Protein AF-A0A1Z5JCV0-F1 (afdb_monomer_lite)

Sequence (231 aa):
MSGFLAKAKNTAIIAKIKGEIALLDREDKQQRQAFGVELYDLLDSMYSKSGWDKMPHFLGKESQQIKQIFDVCQLDIRQLLDSKDAKEREVEHLQIDRERALPPTTNKEKLAQAGKWMSSQGNEAKLKAESALLDHKMKARKGTFGIDVFSLVTGDASAESILGEDSSESSSKGGILSGVKSGISNQISKLSGDEKKIQDIIKKAKADDALIQQRKERKRREIARLQQEIS

Radius of gyration: 26.99 Å; chains: 1; bounding box: 63×51×83 Å

Structure (mmCIF, N/CA/C/O backbone):
data_AF-A0A1Z5JCV0-F1
#
_entry.id   AF-A0A1Z5JCV0-F1
#
loop_
_atom_site.group_PDB
_atom_site.id
_atom_site.type_symbol
_atom_site.label_atom_id
_atom_site.label_alt_id
_atom_site.label_comp_id
_atom_site.label_asym_id
_atom_site.label_entity_id
_atom_site.label_seq_id
_atom_site.pdbx_PDB_ins_code
_atom_site.Cartn_x
_atom_site.Cartn_y
_atom_site.Cartn_z
_atom_site.occupancy
_atom_site.B_iso_or_equiv
_atom_site.auth_seq_id
_atom_site.auth_comp_id
_atom_site.auth_asym_id
_atom_site.auth_atom_id
_atom_site.pdbx_PDB_model_num
ATOM 1 N N . MET A 1 1 ? 45.356 -22.510 -16.445 1.00 53.47 1 MET A N 1
ATOM 2 C CA . MET A 1 1 ? 44.582 -22.336 -15.190 1.00 53.47 1 MET A CA 1
ATOM 3 C C . MET A 1 1 ? 44.039 -20.914 -14.963 1.00 53.47 1 MET A C 1
ATOM 5 O O . MET A 1 1 ? 43.138 -20.761 -14.150 1.00 53.47 1 MET A O 1
ATOM 9 N N . SER A 1 2 ? 44.493 -19.882 -15.688 1.00 61.19 2 SER A N 1
ATOM 10 C CA . SER A 1 2 ? 44.024 -18.487 -15.534 1.00 61.19 2 SER A CA 1
ATOM 11 C C . SER A 1 2 ? 42.572 -18.234 -15.981 1.00 61.19 2 SER A C 1
ATOM 13 O O . SER A 1 2 ? 41.885 -17.416 -15.375 1.00 61.19 2 SER A O 1
ATOM 15 N N . GLY A 1 3 ? 42.070 -18.958 -16.989 1.00 71.31 3 GLY A N 1
ATOM 16 C CA . GLY A 1 3 ? 40.719 -18.747 -17.535 1.00 71.31 3 GLY A CA 1
ATOM 17 C C . GLY A 1 3 ? 39.570 -19.150 -16.601 1.00 71.31 3 GLY A C 1
ATOM 18 O O . GLY A 1 3 ? 38.541 -18.484 -16.576 1.00 71.31 3 GLY A O 1
ATOM 19 N N . PHE A 1 4 ? 39.744 -20.191 -15.780 1.00 77.62 4 PHE A N 1
ATOM 20 C CA . PHE A 1 4 ? 38.696 -20.652 -14.858 1.00 77.62 4 PHE A CA 1
ATOM 21 C C . PHE A 1 4 ? 38.427 -19.632 -13.741 1.00 77.62 4 PHE A C 1
ATOM 23 O O . PHE A 1 4 ? 37.277 -19.304 -13.459 1.00 77.62 4 PHE A O 1
ATOM 30 N N . LEU A 1 5 ? 39.489 -19.061 -13.161 1.00 79.94 5 LEU A N 1
ATOM 31 C CA . LEU A 1 5 ? 39.375 -18.029 -12.127 1.00 79.94 5 LEU A CA 1
ATOM 32 C C . LEU A 1 5 ? 38.747 -16.735 -12.664 1.00 79.94 5 LEU A C 1
ATOM 34 O O . LEU A 1 5 ? 37.972 -16.102 -11.953 1.00 79.94 5 LEU A O 1
ATOM 38 N N . ALA A 1 6 ? 39.040 -16.353 -13.911 1.00 80.12 6 ALA A N 1
ATOM 39 C CA . ALA A 1 6 ? 38.418 -15.193 -14.552 1.00 80.12 6 ALA A CA 1
ATOM 40 C C . ALA A 1 6 ? 36.914 -15.413 -14.802 1.00 80.12 6 ALA A C 1
ATOM 42 O O . ALA A 1 6 ? 36.101 -14.570 -14.423 1.00 80.12 6 ALA A O 1
ATOM 43 N N . LYS A 1 7 ? 36.522 -16.583 -15.330 1.00 84.00 7 LYS A N 1
ATOM 44 C CA . LYS A 1 7 ? 35.104 -16.938 -15.523 1.00 84.00 7 LYS A CA 1
ATOM 45 C C . LYS A 1 7 ? 34.339 -17.009 -14.197 1.00 84.00 7 LYS A C 1
ATOM 47 O O . LYS A 1 7 ? 33.223 -16.493 -14.108 1.00 84.00 7 LYS A O 1
ATOM 52 N N . ALA A 1 8 ? 34.945 -17.574 -13.150 1.00 86.00 8 ALA A N 1
ATOM 53 C CA . ALA A 1 8 ? 34.346 -17.637 -11.816 1.00 86.00 8 ALA A CA 1
ATOM 54 C C . ALA A 1 8 ? 34.133 -16.235 -11.213 1.00 86.00 8 ALA A C 1
ATOM 56 O O . ALA A 1 8 ? 33.056 -15.947 -10.689 1.00 86.00 8 ALA A O 1
ATOM 57 N N 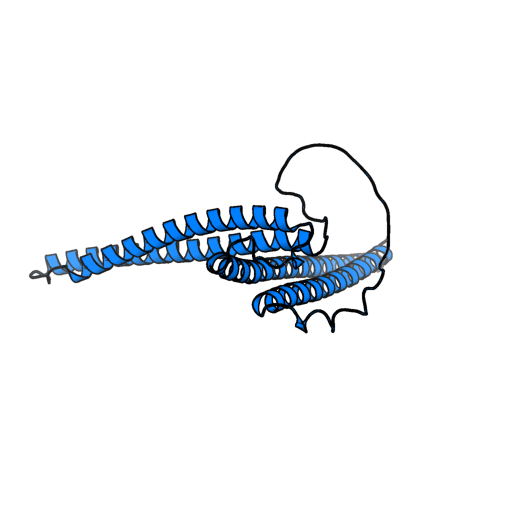. LYS A 1 9 ? 35.117 -15.334 -11.351 1.00 88.94 9 LYS A N 1
ATOM 58 C CA . LYS A 1 9 ? 35.000 -13.932 -10.915 1.00 88.94 9 LYS A CA 1
ATOM 59 C C . LYS A 1 9 ? 33.885 -13.191 -11.658 1.00 88.94 9 LYS A C 1
ATOM 61 O O . LYS A 1 9 ? 33.029 -12.598 -11.007 1.00 88.94 9 LYS A O 1
ATOM 66 N N . ASN A 1 10 ? 33.838 -13.274 -12.988 1.00 88.81 10 ASN A N 1
ATOM 67 C CA . ASN A 1 10 ? 32.801 -12.600 -13.777 1.00 88.81 10 ASN A CA 1
ATOM 68 C C . ASN A 1 10 ? 31.399 -13.154 -13.476 1.00 88.81 10 ASN A C 1
ATOM 70 O O . ASN A 1 10 ? 30.443 -12.389 -13.376 1.00 88.81 10 ASN A O 1
ATOM 74 N N . THR A 1 11 ? 31.274 -14.461 -13.228 1.00 90.50 11 THR A N 1
ATOM 75 C CA . THR A 1 11 ? 30.007 -15.081 -12.799 1.00 90.50 11 THR A CA 1
ATOM 76 C C . THR A 1 11 ? 29.533 -14.534 -11.448 1.00 90.50 11 THR A C 1
ATOM 78 O O . THR A 1 11 ? 28.359 -14.187 -11.305 1.00 90.50 11 THR A O 1
ATOM 81 N N . ALA A 1 12 ? 30.435 -14.392 -10.469 1.00 91.81 12 ALA A N 1
ATOM 82 C CA . ALA A 1 12 ? 30.101 -13.809 -9.169 1.00 91.81 12 ALA A CA 1
ATOM 83 C C . ALA A 1 12 ? 29.662 -12.338 -9.290 1.00 91.81 12 ALA A C 1
ATOM 85 O O . ALA A 1 12 ? 28.693 -11.923 -8.652 1.00 91.81 12 ALA A O 1
ATOM 86 N N . ILE A 1 13 ? 30.326 -11.560 -10.152 1.00 92.06 13 ILE A N 1
ATOM 87 C CA . ILE A 1 13 ? 29.958 -10.164 -10.422 1.00 92.06 13 ILE A CA 1
ATOM 88 C C . ILE A 1 13 ? 28.574 -10.087 -11.082 1.00 92.06 13 ILE A C 1
ATOM 90 O O . ILE A 1 13 ? 27.736 -9.307 -10.637 1.00 92.06 13 ILE A O 1
ATOM 94 N N . ILE A 1 14 ? 28.275 -10.937 -12.071 1.00 91.75 14 ILE A N 1
ATOM 95 C CA . ILE A 1 14 ? 26.940 -11.003 -12.690 1.00 91.75 14 ILE A CA 1
ATOM 96 C C . ILE A 1 14 ? 25.866 -11.327 -11.646 1.00 91.75 14 ILE A C 1
ATOM 98 O O . ILE A 1 14 ? 24.815 -10.687 -11.638 1.00 91.75 14 ILE A O 1
ATOM 102 N N . ALA A 1 15 ? 26.111 -12.296 -10.759 1.00 94.50 15 ALA A N 1
ATOM 103 C CA . ALA A 1 15 ? 25.169 -12.646 -9.696 1.00 94.50 15 ALA A CA 1
ATOM 104 C C . ALA A 1 15 ? 24.909 -11.458 -8.755 1.00 94.50 15 ALA A C 1
ATOM 106 O O . ALA A 1 15 ? 23.754 -11.163 -8.442 1.00 94.50 15 ALA A O 1
ATOM 107 N N . LYS A 1 16 ? 25.962 -10.720 -8.380 1.00 95.81 16 LYS A N 1
ATOM 108 C CA . LYS A 1 16 ? 25.844 -9.485 -7.595 1.00 95.81 16 LYS A CA 1
ATOM 109 C C . LYS A 1 16 ? 24.993 -8.436 -8.318 1.00 95.81 16 LYS A C 1
ATOM 111 O O . LYS A 1 16 ? 24.050 -7.916 -7.729 1.00 95.81 16 LYS A O 1
ATOM 116 N N . ILE A 1 17 ? 25.272 -8.161 -9.594 1.00 93.81 17 ILE A N 1
ATOM 117 C CA . ILE A 1 17 ? 24.527 -7.163 -10.379 1.00 93.81 17 ILE A CA 1
ATOM 118 C C . ILE A 1 17 ? 23.056 -7.576 -10.540 1.00 93.81 17 ILE A C 1
ATOM 120 O O . ILE A 1 17 ? 22.170 -6.729 -10.438 1.00 93.81 17 ILE A O 1
ATOM 124 N N . LYS A 1 18 ? 22.761 -8.869 -10.734 1.00 93.69 18 LYS A N 1
ATOM 125 C CA . LYS A 1 18 ? 21.380 -9.383 -10.746 1.00 93.69 18 LYS A CA 1
ATOM 126 C C . LYS A 1 18 ? 20.672 -9.154 -9.409 1.00 93.69 18 LYS A C 1
ATOM 128 O O . LYS A 1 18 ? 19.514 -8.746 -9.410 1.00 93.69 18 LYS A O 1
ATOM 133 N N . GLY A 1 19 ? 21.366 -9.354 -8.288 1.00 94.56 19 GLY A N 1
ATOM 134 C CA . GLY A 1 19 ? 20.850 -9.008 -6.961 1.00 94.56 19 GLY A CA 1
ATOM 135 C C . GLY A 1 19 ? 20.537 -7.515 -6.827 1.00 94.56 19 GLY A C 1
ATOM 136 O O . GLY A 1 19 ? 19.477 -7.146 -6.331 1.00 94.56 19 GLY A O 1
ATOM 137 N N . GLU A 1 20 ? 21.408 -6.646 -7.342 1.00 93.88 20 GLU A N 1
ATOM 138 C CA . GLU A 1 20 ? 21.171 -5.198 -7.363 1.00 93.88 20 GLU A CA 1
ATOM 139 C C . GLU A 1 20 ? 19.983 -4.802 -8.259 1.00 93.88 20 GLU A C 1
ATOM 141 O O . GLU A 1 20 ? 19.248 -3.882 -7.911 1.00 93.88 20 GLU A O 1
ATOM 146 N N . ILE A 1 21 ? 19.754 -5.494 -9.383 1.00 91.19 21 ILE A N 1
ATOM 147 C CA . ILE A 1 21 ? 18.547 -5.302 -10.208 1.00 91.19 21 ILE A CA 1
ATOM 148 C C . ILE A 1 21 ? 17.290 -5.701 -9.426 1.00 91.19 21 ILE A C 1
ATOM 150 O O . ILE A 1 21 ? 16.331 -4.940 -9.424 1.00 91.19 21 ILE A O 1
ATOM 154 N N . ALA A 1 22 ? 17.306 -6.827 -8.707 1.00 92.50 22 ALA A N 1
ATOM 155 C CA . ALA A 1 22 ? 16.160 -7.255 -7.901 1.00 92.50 22 ALA A CA 1
ATOM 156 C C . ALA A 1 22 ? 15.822 -6.259 -6.773 1.00 92.50 22 ALA A C 1
ATOM 158 O O . ALA A 1 22 ? 14.653 -6.063 -6.440 1.00 92.50 22 ALA A O 1
ATOM 159 N N . LEU A 1 23 ? 16.832 -5.593 -6.198 1.00 94.94 23 LEU A N 1
ATOM 160 C CA . LEU A 1 23 ? 16.610 -4.495 -5.251 1.00 94.94 23 LEU A CA 1
ATOM 161 C C . LEU A 1 23 ? 15.951 -3.284 -5.924 1.00 94.94 23 LEU A C 1
ATOM 163 O O . LEU A 1 23 ? 15.031 -2.712 -5.345 1.00 94.94 23 LEU A O 1
ATOM 167 N N . LEU A 1 24 ? 16.368 -2.933 -7.146 1.00 91.25 24 LEU A N 1
ATOM 168 C CA . LEU A 1 24 ? 15.736 -1.866 -7.931 1.00 91.25 24 LEU A CA 1
ATOM 169 C C . LEU A 1 24 ? 14.293 -2.213 -8.330 1.00 91.25 24 LEU A C 1
ATOM 171 O O . LEU A 1 24 ? 13.435 -1.341 -8.284 1.00 91.25 24 LEU A O 1
ATOM 175 N N . ASP A 1 25 ? 13.998 -3.472 -8.665 1.00 90.81 25 ASP A N 1
ATOM 176 C CA . ASP A 1 25 ? 12.628 -3.931 -8.955 1.00 90.81 25 ASP A CA 1
ATOM 177 C C . ASP A 1 25 ? 11.720 -3.811 -7.722 1.00 90.81 25 ASP A C 1
ATOM 179 O O . ASP A 1 25 ? 10.552 -3.429 -7.813 1.00 90.81 25 ASP A O 1
ATOM 183 N N . ARG A 1 26 ? 12.266 -4.106 -6.537 1.00 91.19 26 ARG A N 1
ATOM 184 C CA . ARG A 1 26 ? 11.554 -3.899 -5.275 1.00 91.19 26 ARG A CA 1
ATOM 185 C C . ARG A 1 26 ? 11.317 -2.414 -4.996 1.00 91.19 26 ARG A C 1
ATOM 187 O O . ARG A 1 26 ? 10.234 -2.074 -4.526 1.00 91.19 26 ARG A O 1
ATOM 194 N N . GLU A 1 27 ? 12.309 -1.562 -5.249 1.00 92.12 27 GLU A N 1
ATOM 195 C CA . GLU A 1 27 ? 12.197 -0.107 -5.087 1.00 92.12 27 GLU A CA 1
ATOM 196 C C . GLU A 1 27 ? 11.119 0.471 -6.017 1.00 92.12 27 GLU A C 1
ATOM 198 O O . GLU A 1 27 ? 10.237 1.182 -5.544 1.00 92.12 27 GLU A O 1
ATOM 203 N N . ASP A 1 28 ? 11.116 0.078 -7.295 1.00 89.06 28 ASP A N 1
ATOM 204 C CA . ASP A 1 28 ? 10.099 0.460 -8.288 1.00 89.06 28 ASP A CA 1
ATOM 205 C C . ASP A 1 28 ? 8.688 0.086 -7.810 1.00 89.06 28 ASP A C 1
ATOM 207 O O . ASP A 1 28 ? 7.797 0.929 -7.690 1.00 89.06 28 ASP A O 1
ATOM 211 N N . LYS A 1 29 ? 8.500 -1.171 -7.384 1.00 91.44 29 LYS A N 1
ATOM 212 C CA . LYS A 1 29 ? 7.218 -1.622 -6.827 1.00 91.44 29 LYS A CA 1
ATOM 213 C C . LYS A 1 29 ? 6.792 -0.800 -5.608 1.00 91.44 29 LYS A C 1
ATOM 215 O O . LYS A 1 29 ? 5.617 -0.459 -5.488 1.00 91.44 29 LYS A O 1
ATOM 220 N N . GLN A 1 30 ? 7.715 -0.484 -4.700 1.00 92.00 30 GLN A N 1
ATOM 221 C CA . GLN A 1 30 ? 7.416 0.330 -3.518 1.00 92.00 30 GLN A CA 1
ATOM 222 C C . GLN A 1 30 ? 7.011 1.761 -3.889 1.00 92.00 30 GLN A C 1
ATOM 224 O O . GLN A 1 30 ? 6.090 2.301 -3.277 1.00 92.00 30 GLN A O 1
ATOM 229 N N . GLN A 1 31 ? 7.644 2.358 -4.899 1.00 91.06 31 GLN A N 1
ATOM 230 C CA . GLN A 1 31 ? 7.285 3.689 -5.389 1.00 91.06 31 GLN A CA 1
ATOM 231 C C . GLN A 1 31 ? 5.906 3.700 -6.050 1.00 91.06 31 GLN A C 1
ATOM 233 O O . GLN A 1 31 ? 5.089 4.558 -5.719 1.00 91.06 31 GLN A O 1
ATOM 238 N N . ARG A 1 32 ? 5.595 2.707 -6.894 1.00 91.31 32 ARG A N 1
ATOM 239 C CA . ARG A 1 32 ? 4.258 2.547 -7.500 1.00 91.31 32 ARG A CA 1
ATOM 240 C C . ARG A 1 32 ? 3.167 2.354 -6.439 1.00 91.31 32 ARG A C 1
ATOM 242 O O . ARG A 1 32 ? 2.086 2.929 -6.538 1.00 91.31 32 ARG A O 1
ATOM 249 N N . GLN A 1 33 ? 3.464 1.609 -5.372 1.00 92.56 33 GLN A N 1
ATOM 250 C CA . GLN A 1 33 ? 2.556 1.469 -4.228 1.00 92.56 33 GLN A CA 1
ATOM 251 C C . GLN A 1 33 ? 2.364 2.785 -3.465 1.00 92.56 33 GLN A C 1
ATOM 253 O O . GLN A 1 33 ? 1.236 3.124 -3.118 1.00 92.56 33 GLN A O 1
ATOM 258 N N . ALA A 1 34 ? 3.440 3.531 -3.198 1.00 91.12 34 ALA A N 1
ATOM 259 C CA . ALA A 1 34 ? 3.358 4.826 -2.520 1.00 91.12 34 ALA A CA 1
ATOM 260 C C . ALA A 1 34 ? 2.557 5.847 -3.343 1.00 91.12 34 ALA A C 1
ATOM 262 O O . ALA A 1 34 ? 1.674 6.508 -2.798 1.00 91.12 34 ALA A O 1
ATOM 263 N N . PHE A 1 35 ? 2.793 5.888 -4.657 1.00 92.81 35 PHE A N 1
ATOM 264 C CA . PHE A 1 35 ? 1.988 6.638 -5.620 1.00 92.81 35 PHE A CA 1
ATOM 265 C C . PHE A 1 35 ? 0.498 6.298 -5.497 1.00 92.81 35 PHE A C 1
ATOM 267 O O . PHE A 1 35 ? -0.329 7.201 -5.424 1.00 92.81 35 PHE A O 1
ATOM 274 N N . GLY A 1 36 ? 0.154 5.010 -5.405 1.00 91.81 36 GLY A N 1
ATOM 275 C CA . GLY A 1 36 ? -1.226 4.559 -5.218 1.00 91.81 36 GLY A CA 1
ATOM 276 C C . GLY A 1 36 ? -1.899 5.069 -3.969 1.00 91.81 36 GLY A C 1
ATOM 277 O O . GLY A 1 36 ? -3.042 5.508 -4.027 1.00 91.81 36 GLY A O 1
ATOM 278 N N . VAL A 1 37 ? -1.185 5.020 -2.846 1.00 94.44 37 VAL A N 1
ATOM 279 C CA . VAL A 1 37 ? -1.695 5.519 -1.567 1.00 94.44 37 VAL A CA 1
ATOM 280 C C . VAL A 1 37 ? -1.984 7.015 -1.658 1.00 94.44 37 VAL A C 1
ATOM 282 O O . VAL A 1 37 ? -3.097 7.430 -1.346 1.00 94.44 37 VAL A O 1
ATOM 285 N N . GLU A 1 38 ? -1.025 7.806 -2.146 1.00 92.81 38 GLU A N 1
ATOM 286 C CA . GLU A 1 38 ? -1.184 9.259 -2.280 1.00 92.81 38 GLU A CA 1
ATOM 287 C C . GLU A 1 38 ? -2.294 9.631 -3.273 1.00 92.81 38 GLU A C 1
ATOM 289 O O . GLU A 1 38 ? -3.106 10.518 -3.000 1.00 92.81 38 GLU A O 1
ATOM 294 N N . LEU A 1 39 ? -2.353 8.940 -4.415 1.00 91.19 39 LEU A N 1
ATOM 295 C CA . LEU A 1 39 ? -3.376 9.171 -5.424 1.00 91.19 39 LEU A CA 1
ATOM 296 C C . LEU A 1 39 ? -4.761 8.804 -4.894 1.00 91.19 39 LEU A C 1
ATOM 298 O O . LEU A 1 39 ? -5.677 9.610 -5.023 1.00 91.19 39 LEU A O 1
ATOM 302 N N . TYR A 1 40 ? -4.916 7.625 -4.286 1.00 93.38 40 TYR A N 1
ATOM 303 C CA . TYR A 1 40 ? -6.193 7.175 -3.739 1.00 93.38 40 TYR A CA 1
ATOM 304 C C . TYR A 1 40 ? -6.740 8.179 -2.723 1.00 93.38 40 TYR A C 1
ATOM 306 O O . TYR A 1 40 ? -7.888 8.594 -2.843 1.00 93.38 40 TYR A O 1
ATOM 314 N N . ASP A 1 41 ? -5.919 8.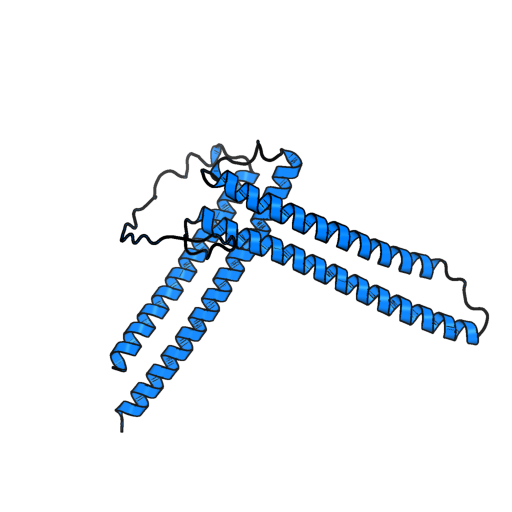606 -1.758 1.00 92.56 41 ASP A N 1
ATOM 315 C CA . ASP A 1 41 ? -6.349 9.537 -0.708 1.00 92.56 41 ASP A CA 1
ATOM 316 C C . ASP A 1 41 ? -6.820 10.875 -1.298 1.00 92.56 41 ASP A C 1
ATOM 318 O O . ASP A 1 41 ? -7.804 11.468 -0.847 1.00 92.56 41 ASP A O 1
ATOM 322 N N . LEU A 1 42 ? -6.152 11.339 -2.356 1.00 89.69 42 LEU A N 1
ATOM 323 C CA . LEU A 1 42 ? -6.535 12.557 -3.052 1.00 89.69 42 LEU A CA 1
ATOM 324 C C . LEU A 1 42 ? -7.833 12.370 -3.851 1.00 89.69 42 LEU A C 1
ATOM 326 O O . LEU A 1 42 ? -8.727 13.211 -3.737 1.00 89.69 42 LEU A O 1
ATOM 330 N N . LEU A 1 43 ? -7.974 11.265 -4.591 1.00 88.94 43 LEU A N 1
ATOM 331 C CA . LEU A 1 43 ? -9.194 10.937 -5.335 1.00 88.94 43 LEU A CA 1
ATOM 332 C C . LEU A 1 43 ? -10.399 10.785 -4.399 1.00 88.94 43 LEU A C 1
ATOM 334 O O . LEU A 1 43 ? -11.442 11.371 -4.669 1.00 88.94 43 LEU A O 1
ATOM 338 N N . ASP A 1 44 ? -10.246 10.086 -3.276 1.00 91.06 44 ASP A N 1
ATOM 339 C CA . ASP A 1 44 ? -11.300 9.891 -2.275 1.00 91.06 44 ASP A CA 1
ATOM 340 C C . ASP A 1 44 ? -11.747 11.223 -1.653 1.00 91.06 44 ASP A C 1
ATOM 342 O O . ASP A 1 44 ? -12.946 11.500 -1.524 1.00 91.06 44 ASP A O 1
ATOM 346 N N . SER A 1 45 ? -10.794 12.123 -1.379 1.00 88.50 45 SER A N 1
ATOM 347 C CA . SER A 1 45 ? -11.100 13.470 -0.886 1.00 88.50 45 SER A CA 1
ATOM 348 C C . SER A 1 45 ? -11.873 14.322 -1.903 1.00 88.50 45 SER A C 1
ATOM 350 O O . SER A 1 45 ? -12.720 15.131 -1.520 1.00 88.50 45 SER A O 1
ATOM 352 N N . MET A 1 46 ? -11.601 14.151 -3.201 1.00 84.56 46 MET A N 1
ATOM 353 C CA . MET A 1 46 ? -12.293 14.864 -4.278 1.00 84.56 46 MET A CA 1
ATOM 354 C C . MET A 1 46 ? -13.672 14.267 -4.549 1.00 84.56 46 MET A C 1
ATOM 356 O O . MET A 1 46 ? -14.654 15.006 -4.690 1.00 84.56 46 MET A O 1
ATOM 360 N N . TYR A 1 47 ? -13.750 12.938 -4.568 1.00 86.75 47 TYR A N 1
ATOM 361 C CA . TYR A 1 47 ? -14.980 12.180 -4.734 1.00 86.75 47 TYR A CA 1
ATOM 362 C C . TYR A 1 47 ? -15.988 12.542 -3.642 1.00 86.75 47 TYR A C 1
ATOM 364 O O . TYR A 1 47 ? -17.115 12.924 -3.951 1.00 86.75 47 TYR A O 1
ATOM 372 N N . SER A 1 48 ? -15.549 12.571 -2.381 1.00 86.38 48 SER A N 1
ATOM 373 C CA . SER A 1 48 ? -16.390 12.942 -1.236 1.00 86.38 48 SER A CA 1
ATOM 374 C C . SER A 1 48 ? -16.949 14.369 -1.317 1.00 86.38 48 SER A C 1
ATOM 376 O O . SER A 1 48 ? -18.043 14.637 -0.826 1.00 86.38 48 SER A O 1
ATOM 378 N N . LYS A 1 49 ? -16.221 15.307 -1.938 1.00 84.19 49 LYS A N 1
ATOM 379 C CA . LYS A 1 49 ? -16.647 16.715 -2.056 1.00 84.19 49 LYS A CA 1
ATOM 380 C C . LYS A 1 49 ? -17.555 16.979 -3.251 1.00 84.19 49 LYS A C 1
ATOM 382 O O . LYS A 1 49 ? -18.353 17.913 -3.221 1.00 84.19 49 LYS A O 1
ATOM 387 N N . SER A 1 50 ? -17.343 16.260 -4.348 1.00 80.12 50 SER A N 1
ATOM 388 C CA . SER A 1 50 ? -17.792 16.722 -5.664 1.00 80.12 50 SER A CA 1
ATOM 389 C C . SER A 1 50 ? -18.337 15.622 -6.575 1.00 80.12 50 SER A C 1
ATOM 391 O O . SER A 1 50 ? -18.934 15.943 -7.603 1.00 80.12 50 SER A O 1
ATOM 393 N N . GLY A 1 51 ? -18.215 14.355 -6.170 1.00 82.50 51 GLY A N 1
ATOM 394 C CA . GLY A 1 51 ? -18.579 13.195 -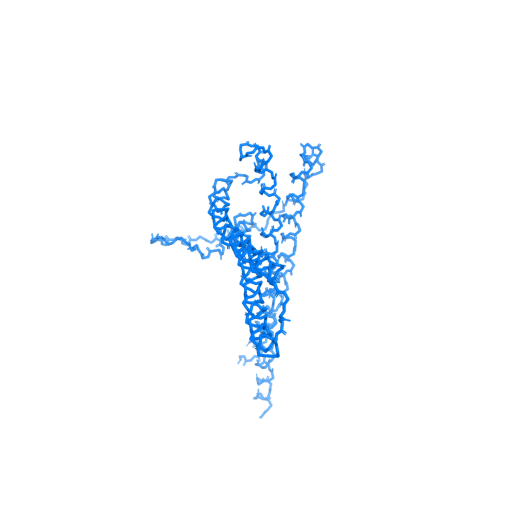6.977 1.00 82.50 51 GLY A CA 1
ATOM 395 C C . GLY A 1 51 ? -17.600 12.944 -8.126 1.00 82.50 51 GLY A C 1
ATOM 396 O O . GLY A 1 51 ? -16.695 13.737 -8.391 1.00 82.50 51 GLY A O 1
ATOM 397 N N . TRP A 1 52 ? -17.784 11.823 -8.826 1.00 81.06 52 TRP A N 1
ATOM 398 C CA . TRP A 1 52 ? -16.895 11.438 -9.927 1.00 81.06 52 TRP A CA 1
ATOM 399 C C . TRP A 1 52 ? -16.999 12.375 -11.143 1.00 81.06 52 TRP A C 1
ATOM 401 O O . TRP A 1 52 ? -16.016 12.602 -11.842 1.00 81.06 52 TRP A O 1
ATOM 411 N N . ASP A 1 53 ? -18.169 12.972 -11.382 1.00 75.88 53 ASP A N 1
ATOM 412 C CA . ASP A 1 53 ? -18.431 13.805 -12.569 1.00 75.88 53 ASP A CA 1
ATOM 413 C C . ASP A 1 53 ? -17.611 15.103 -12.602 1.00 75.88 53 ASP A C 1
ATOM 415 O O . ASP A 1 53 ? -17.461 15.729 -13.650 1.00 75.88 53 ASP A O 1
ATOM 419 N N . LYS A 1 54 ? -17.065 15.506 -11.451 1.00 71.38 54 LYS A N 1
ATOM 420 C CA . LYS A 1 54 ? -16.184 16.671 -11.300 1.00 71.38 54 LYS A CA 1
ATOM 421 C C . LYS A 1 54 ? -14.711 16.276 -11.174 1.00 71.38 54 LYS A C 1
ATOM 423 O O . LYS A 1 54 ? -13.882 17.127 -10.850 1.00 71.38 54 LYS A O 1
ATOM 428 N N . MET A 1 55 ? -14.375 15.005 -11.413 1.00 71.50 55 MET A N 1
ATOM 429 C CA . MET A 1 55 ? -12.985 14.573 -11.443 1.00 71.50 55 MET A CA 1
ATOM 430 C C . MET A 1 55 ? -12.253 15.204 -12.635 1.00 71.50 55 MET A C 1
ATOM 432 O O . MET A 1 55 ? -12.814 15.325 -13.726 1.00 71.50 55 MET A O 1
ATOM 436 N N . PRO A 1 56 ? -10.980 15.571 -12.453 1.00 66.81 56 PRO A N 1
ATOM 437 C CA . PRO A 1 56 ? -10.165 16.147 -13.504 1.00 66.81 56 PRO A CA 1
ATOM 438 C C . PRO A 1 56 ? -10.131 15.304 -14.782 1.00 66.81 56 PRO A C 1
ATOM 440 O O . PRO A 1 56 ? -9.830 14.108 -14.768 1.00 66.81 56 PRO A O 1
ATOM 443 N N . HIS A 1 57 ? -10.273 15.978 -15.922 1.00 65.69 57 HIS A N 1
ATOM 444 C CA . HIS A 1 57 ? -10.171 15.368 -17.249 1.00 65.69 57 HIS A CA 1
ATOM 445 C C . HIS A 1 57 ? -8.775 14.815 -17.594 1.00 65.69 57 HIS A C 1
ATOM 447 O O . HIS A 1 57 ? -8.625 14.176 -18.634 1.00 65.69 57 HIS A O 1
ATOM 453 N N . PHE A 1 58 ? -7.740 15.030 -16.765 1.00 66.56 58 PHE A N 1
ATOM 454 C CA . PHE A 1 58 ? -6.401 14.494 -17.052 1.00 66.56 58 PHE A CA 1
ATOM 455 C C . PHE A 1 58 ? -6.329 12.967 -16.950 1.00 66.56 58 PHE A C 1
ATOM 457 O O . PHE A 1 58 ? -5.403 12.387 -17.509 1.00 66.56 58 PHE A O 1
ATOM 464 N N . LEU A 1 59 ? -7.294 12.318 -16.281 1.00 67.25 59 LEU A N 1
ATOM 465 C CA . LEU A 1 59 ? -7.450 10.858 -16.324 1.00 67.25 59 LEU A CA 1
ATOM 466 C C . LEU A 1 59 ? -7.778 10.365 -17.749 1.00 67.25 59 LEU A C 1
ATOM 468 O O . LEU A 1 59 ? -7.724 9.172 -18.027 1.00 67.25 59 LEU A O 1
ATOM 472 N N . GLY A 1 60 ? -8.076 11.288 -18.672 1.00 66.19 60 GLY A N 1
ATOM 473 C CA . GLY A 1 60 ? -8.045 11.058 -20.107 1.00 66.19 60 GLY A CA 1
ATOM 474 C C . GLY A 1 60 ? -8.973 9.935 -20.557 1.00 66.19 60 GLY A C 1
ATOM 475 O O . GLY A 1 60 ? -10.082 9.763 -20.044 1.00 66.19 60 GLY A O 1
ATOM 476 N N . LYS A 1 61 ? -8.502 9.171 -21.547 1.00 68.56 61 LYS A N 1
ATOM 477 C CA . LYS A 1 61 ? -9.232 8.039 -22.135 1.00 68.56 61 LYS A CA 1
ATOM 478 C C . LYS A 1 61 ? -9.353 6.851 -21.174 1.00 68.56 61 LYS A C 1
ATOM 480 O O . LYS A 1 61 ? -10.313 6.100 -21.277 1.00 68.56 61 LYS A O 1
ATOM 485 N N . GLU A 1 62 ? -8.431 6.725 -20.220 1.00 77.88 62 GLU A N 1
ATOM 486 C CA . GLU A 1 62 ? -8.418 5.660 -19.205 1.00 77.88 62 GLU A CA 1
ATOM 487 C C . GLU A 1 62 ? -9.293 5.989 -17.985 1.00 77.88 62 GLU A C 1
ATOM 489 O O . GLU A 1 62 ? -9.425 5.170 -17.079 1.00 77.88 62 GLU A O 1
ATOM 494 N N . SER A 1 63 ? -9.929 7.165 -17.945 1.00 80.12 63 SER A N 1
ATOM 495 C CA . SER A 1 63 ? -10.729 7.623 -16.800 1.00 80.12 63 SER A CA 1
ATOM 496 C C . SER A 1 63 ? -11.802 6.628 -16.355 1.00 80.12 63 SER A C 1
ATOM 498 O O . SER A 1 63 ? -12.030 6.481 -15.157 1.00 80.12 63 SER A O 1
ATOM 500 N N . GLN A 1 64 ? -12.426 5.902 -17.286 1.00 83.81 64 GLN A N 1
ATOM 501 C CA . GLN A 1 64 ? -13.396 4.854 -16.957 1.00 83.81 64 GLN A CA 1
ATOM 502 C C . GLN A 1 64 ? -12.748 3.613 -16.332 1.00 83.81 64 GLN A C 1
ATOM 504 O O . GLN A 1 64 ? -13.312 3.045 -15.402 1.00 83.81 64 GLN A O 1
ATOM 509 N N . GLN A 1 65 ? -11.565 3.206 -16.795 1.00 85.75 65 GLN A N 1
ATOM 510 C CA . GLN A 1 65 ? -10.837 2.072 -16.216 1.00 85.75 65 GLN A CA 1
ATOM 511 C C . GLN A 1 65 ? -10.329 2.424 -14.816 1.00 85.75 65 GLN A C 1
ATOM 513 O O . GLN A 1 65 ? -10.517 1.660 -13.873 1.00 85.75 65 GLN A O 1
ATOM 518 N N . ILE A 1 66 ? -9.775 3.628 -14.655 1.00 87.44 66 ILE A N 1
ATOM 519 C CA . ILE A 1 66 ? -9.339 4.138 -13.352 1.00 87.44 66 ILE A CA 1
ATOM 520 C C . ILE A 1 66 ? -10.531 4.240 -12.395 1.00 87.44 66 ILE A C 1
ATOM 522 O O . ILE A 1 66 ? -10.390 3.889 -11.227 1.00 87.44 66 ILE A O 1
ATOM 526 N N . LYS A 1 67 ? -11.714 4.641 -12.885 1.00 89.31 67 LYS A N 1
ATOM 527 C CA . LYS A 1 67 ? -12.953 4.621 -12.099 1.00 89.31 67 LYS A CA 1
ATOM 528 C C . LYS A 1 67 ? -13.280 3.230 -11.582 1.00 89.31 67 LYS A C 1
ATOM 530 O O . LYS A 1 67 ? -13.506 3.071 -10.394 1.00 89.31 67 LYS A O 1
ATOM 535 N N . GLN A 1 68 ? -13.287 2.227 -12.454 1.00 89.25 68 GLN A N 1
ATOM 536 C CA . GLN A 1 68 ? -13.615 0.856 -12.061 1.00 89.25 68 GLN A CA 1
ATOM 537 C C . GLN A 1 68 ? -12.648 0.333 -10.993 1.00 89.25 68 GLN A C 1
ATOM 539 O O . GLN A 1 68 ? -13.082 -0.217 -9.984 1.00 89.25 68 GLN A O 1
ATOM 544 N N . ILE A 1 69 ? -11.345 0.558 -11.181 1.00 90.88 69 ILE A N 1
ATOM 545 C CA . ILE A 1 69 ? -10.313 0.156 -10.217 1.00 90.88 69 ILE A CA 1
ATOM 546 C C . ILE A 1 69 ? -10.488 0.918 -8.891 1.00 90.88 69 ILE A C 1
ATOM 548 O O . ILE A 1 69 ? -10.351 0.335 -7.813 1.00 90.88 69 ILE A O 1
ATOM 552 N N . PHE A 1 70 ? -10.832 2.208 -8.953 1.00 92.00 70 PHE A N 1
ATOM 553 C CA . PHE A 1 70 ? -11.121 3.025 -7.777 1.00 92.00 70 PHE A CA 1
ATOM 554 C C . PHE A 1 70 ? -12.360 2.534 -7.020 1.00 92.00 70 PHE A C 1
ATOM 556 O O . PHE A 1 70 ? -12.273 2.338 -5.812 1.00 92.00 70 PHE A O 1
ATOM 563 N N . ASP A 1 71 ? -13.471 2.275 -7.711 1.00 91.88 71 ASP A N 1
ATOM 564 C CA . ASP A 1 71 ? -14.729 1.812 -7.117 1.00 91.88 71 ASP A CA 1
ATOM 565 C C . ASP A 1 71 ? -14.530 0.464 -6.398 1.00 91.88 71 ASP A C 1
ATOM 567 O O . ASP A 1 71 ? -14.965 0.290 -5.258 1.00 91.88 71 ASP A O 1
ATOM 571 N N . VAL A 1 72 ? -13.802 -0.475 -7.018 1.00 93.69 72 VAL A N 1
ATOM 572 C CA . VAL A 1 72 ? -13.440 -1.763 -6.394 1.00 93.69 72 VAL A CA 1
ATOM 573 C C . VAL A 1 72 ? -12.587 -1.544 -5.143 1.00 93.69 72 VAL A C 1
ATOM 575 O O . VAL A 1 72 ? -12.881 -2.098 -4.083 1.00 93.69 72 VAL A O 1
ATOM 578 N N . CYS A 1 73 ? -11.557 -0.699 -5.235 1.00 94.00 73 CYS A N 1
ATOM 579 C CA . CYS A 1 73 ? -10.693 -0.383 -4.100 1.00 94.00 73 CYS A CA 1
ATOM 580 C C . CYS A 1 73 ? -11.472 0.289 -2.954 1.00 94.00 73 CYS A C 1
ATOM 582 O O . CYS A 1 73 ? -11.260 -0.033 -1.784 1.00 94.00 73 CYS A O 1
ATOM 584 N N . GLN A 1 74 ? -12.410 1.180 -3.276 1.00 94.12 74 GLN A N 1
ATOM 585 C CA . GLN A 1 74 ? -13.233 1.884 -2.298 1.00 94.12 74 GLN A CA 1
ATOM 586 C C . GLN A 1 74 ? -14.175 0.928 -1.560 1.00 94.12 74 GLN A C 1
ATOM 588 O O . GLN A 1 74 ? -14.314 1.028 -0.339 1.00 94.12 74 GLN A O 1
ATOM 593 N N . LEU A 1 75 ? -14.782 -0.029 -2.268 1.00 94.06 75 LEU A N 1
ATOM 594 C CA . LEU A 1 75 ? -15.594 -1.078 -1.648 1.00 94.06 75 LEU A CA 1
ATOM 595 C C . LEU A 1 75 ? -14.765 -1.947 -0.695 1.00 94.06 75 LEU A C 1
ATOM 597 O O . LEU A 1 75 ? -15.180 -2.160 0.445 1.00 94.06 75 LEU A O 1
ATOM 601 N N . ASP A 1 76 ? -13.581 -2.390 -1.125 1.00 95.06 76 ASP A N 1
ATOM 602 C CA . ASP A 1 76 ? -12.659 -3.166 -0.288 1.00 95.06 76 ASP A CA 1
ATOM 603 C C . ASP A 1 76 ? -12.260 -2.391 0.979 1.00 95.06 76 ASP A C 1
ATOM 605 O O . ASP A 1 76 ? -12.291 -2.925 2.091 1.00 95.06 76 ASP A O 1
ATOM 609 N N . ILE A 1 77 ? -11.893 -1.115 0.830 1.00 94.62 77 ILE A N 1
ATOM 610 C CA . ILE A 1 77 ? -11.498 -0.256 1.952 1.00 94.62 77 ILE A CA 1
ATOM 611 C C . ILE A 1 77 ? -12.668 -0.034 2.902 1.00 94.62 77 ILE A C 1
ATOM 613 O O . ILE A 1 77 ? -12.472 -0.093 4.113 1.00 94.62 77 ILE A O 1
ATOM 617 N N . ARG A 1 78 ? -13.883 0.157 2.386 1.00 94.56 78 ARG A N 1
ATOM 618 C CA . ARG A 1 78 ? -15.079 0.315 3.216 1.00 94.56 78 ARG A CA 1
ATOM 619 C C . ARG A 1 78 ? -15.345 -0.919 4.073 1.00 94.56 78 ARG A C 1
ATOM 621 O O . ARG A 1 78 ? -15.565 -0.778 5.268 1.00 94.56 78 ARG A O 1
ATOM 628 N N . GLN A 1 79 ? -15.243 -2.118 3.501 1.00 95.38 79 GLN A N 1
ATOM 629 C CA . GLN A 1 79 ? -15.394 -3.360 4.269 1.00 95.38 79 GLN A CA 1
ATOM 630 C C . GLN A 1 79 ? -14.333 -3.491 5.371 1.00 95.38 79 GLN A C 1
ATOM 632 O O . GLN A 1 79 ? -14.626 -3.937 6.482 1.00 95.38 79 GLN A O 1
ATOM 637 N N . LEU A 1 80 ? -13.090 -3.096 5.078 1.00 94.62 80 LEU A N 1
ATOM 638 C CA . LEU A 1 80 ? -12.006 -3.109 6.060 1.00 94.62 80 LEU A CA 1
ATOM 639 C C . LEU A 1 80 ? -12.216 -2.070 7.170 1.00 94.62 80 LEU A C 1
ATOM 641 O O . LEU A 1 80 ? -11.926 -2.378 8.325 1.00 94.62 80 LEU A O 1
ATOM 645 N N . LEU A 1 81 ? -12.738 -0.886 6.837 1.00 94.44 81 LEU A N 1
ATOM 646 C CA . LEU A 1 81 ? -13.106 0.149 7.806 1.00 94.44 81 LEU A CA 1
ATOM 647 C C . LEU A 1 81 ? -14.248 -0.313 8.709 1.00 94.44 81 LEU A C 1
ATOM 649 O O . LEU A 1 81 ? -14.102 -0.259 9.923 1.00 94.44 81 LEU A O 1
ATOM 653 N N . ASP A 1 82 ? -15.324 -0.869 8.151 1.00 96.31 82 ASP A N 1
ATOM 654 C CA . ASP A 1 82 ? -16.443 -1.395 8.943 1.00 96.31 82 ASP A CA 1
ATOM 655 C C . ASP A 1 82 ? -15.965 -2.490 9.919 1.00 96.31 82 ASP A C 1
ATOM 657 O O . ASP A 1 82 ? -16.357 -2.527 11.089 1.00 96.31 82 ASP A O 1
ATOM 661 N N . SER A 1 83 ? -15.058 -3.363 9.459 1.00 95.44 83 SER A N 1
ATOM 662 C CA . SER A 1 83 ? -14.433 -4.376 10.314 1.00 95.44 83 SER A CA 1
ATOM 663 C C . SER A 1 83 ? -13.529 -3.768 11.386 1.00 95.44 83 SER A C 1
ATOM 665 O O . SER A 1 83 ? -13.433 -4.340 12.472 1.00 95.44 83 SER A O 1
ATOM 667 N N . LYS A 1 84 ? -12.835 -2.666 11.095 1.00 94.75 84 LYS A N 1
ATOM 668 C CA . LYS A 1 84 ? -11.972 -1.971 12.053 1.00 94.75 84 LYS A CA 1
ATOM 669 C C . LYS A 1 84 ? -12.813 -1.299 13.134 1.00 94.75 84 LYS A C 1
ATOM 671 O O . LYS A 1 84 ? -12.570 -1.538 14.315 1.00 94.75 84 LYS A O 1
ATOM 676 N N . ASP A 1 85 ? -13.845 -0.567 12.737 1.00 95.44 85 ASP A N 1
ATOM 677 C CA . ASP A 1 85 ? -14.770 0.111 13.643 1.00 95.44 85 ASP A CA 1
ATOM 678 C C . ASP A 1 85 ? -15.452 -0.881 14.593 1.00 95.44 85 ASP A C 1
ATOM 680 O O . ASP A 1 85 ? -15.602 -0.609 15.783 1.00 95.44 85 ASP A O 1
ATOM 684 N N . ALA A 1 86 ? -15.833 -2.066 14.103 1.00 94.81 86 ALA A N 1
ATOM 685 C CA . ALA A 1 86 ? -16.379 -3.123 14.953 1.00 94.81 86 ALA A CA 1
ATOM 686 C C . ALA A 1 86 ? -15.384 -3.562 16.046 1.00 94.81 86 ALA A C 1
ATOM 688 O O . ALA A 1 86 ? -15.761 -3.696 17.209 1.00 94.81 86 ALA A O 1
ATOM 689 N N . LYS A 1 87 ? -14.102 -3.727 15.694 1.00 93.69 87 LYS A N 1
ATOM 690 C CA . LYS A 1 87 ? -13.036 -4.114 16.634 1.00 93.69 87 LYS A CA 1
ATOM 691 C C . LYS A 1 87 ? -12.721 -3.015 17.643 1.00 93.69 87 LYS A C 1
ATOM 693 O O . LYS A 1 87 ? -12.443 -3.310 18.802 1.00 93.69 87 LYS A O 1
ATOM 698 N N . GLU A 1 88 ? -12.782 -1.756 17.225 1.00 93.00 88 GLU A N 1
ATOM 699 C CA . GLU A 1 88 ? -12.591 -0.612 18.119 1.00 93.00 88 GLU A CA 1
ATOM 700 C C . GLU A 1 88 ? -13.738 -0.479 19.124 1.00 93.00 88 GLU A C 1
ATOM 702 O O . GLU A 1 88 ? -13.478 -0.281 20.311 1.00 93.00 88 GLU A O 1
ATOM 707 N N . ARG A 1 89 ? -14.987 -0.715 18.701 1.00 93.75 89 ARG A N 1
ATOM 708 C CA . ARG A 1 89 ? -16.132 -0.795 19.625 1.00 93.75 89 ARG A CA 1
ATOM 709 C C . ARG A 1 89 ? -15.988 -1.944 20.623 1.00 93.75 89 ARG A C 1
ATOM 711 O O . ARG A 1 89 ? -16.305 -1.773 21.795 1.00 93.75 89 ARG A O 1
ATOM 718 N N . GLU A 1 90 ? -15.483 -3.108 20.206 1.00 92.38 90 GLU A N 1
ATOM 719 C CA . GLU A 1 90 ? -15.193 -4.214 21.137 1.00 92.38 90 GLU A CA 1
ATOM 720 C C . GLU A 1 90 ? -14.154 -3.813 22.202 1.00 92.38 90 GLU A C 1
ATOM 722 O O . GLU A 1 90 ? -14.315 -4.141 23.379 1.00 92.38 90 GLU A O 1
ATOM 727 N N . VAL A 1 91 ? -13.110 -3.071 21.816 1.00 91.88 91 VAL A N 1
ATOM 728 C CA . VAL A 1 91 ? -12.122 -2.525 22.764 1.00 91.88 91 VAL A CA 1
ATOM 729 C C . VAL A 1 91 ? -12.774 -1.545 23.738 1.00 91.88 91 VAL A C 1
ATOM 731 O O . VAL A 1 91 ? -12.524 -1.631 24.940 1.00 91.88 91 VAL A O 1
ATOM 734 N N . GLU A 1 92 ? -13.622 -0.645 23.241 1.00 92.38 92 GLU A N 1
ATOM 735 C CA . GLU A 1 92 ? -14.357 0.315 24.068 1.00 92.38 92 GLU A CA 1
ATOM 736 C C . GLU A 1 92 ? -15.249 -0.400 25.096 1.00 92.38 92 GLU A C 1
ATOM 738 O O . GLU A 1 92 ? -15.208 -0.081 26.285 1.00 92.38 92 GLU A O 1
ATOM 743 N N . HIS A 1 93 ? -15.974 -1.444 24.682 1.00 91.12 93 HIS A N 1
ATOM 744 C CA . HIS A 1 93 ? -16.778 -2.261 25.593 1.00 91.12 93 HIS A CA 1
ATOM 745 C C . HIS A 1 93 ? -15.939 -2.903 26.707 1.00 91.12 93 HIS A C 1
ATOM 747 O O . HIS A 1 93 ? -16.317 -2.821 27.876 1.00 91.12 93 HIS A O 1
ATOM 753 N N . LEU A 1 94 ? -14.773 -3.475 26.383 1.00 88.75 94 LEU A N 1
ATOM 754 C CA . LEU A 1 94 ? -13.875 -4.056 27.390 1.00 88.75 94 LEU A CA 1
ATOM 755 C C . LEU A 1 94 ? -13.355 -3.012 28.390 1.00 88.75 94 LEU A C 1
ATOM 757 O O . LEU A 1 94 ? -13.156 -3.327 29.567 1.00 88.75 94 LEU A O 1
ATOM 761 N N . GLN A 1 95 ? -13.134 -1.773 27.944 1.00 87.62 95 GLN A N 1
ATOM 762 C CA . GLN A 1 95 ? -12.711 -0.677 28.817 1.00 87.62 95 GLN A CA 1
ATOM 763 C C . GLN A 1 95 ? -13.840 -0.241 29.755 1.00 87.62 95 GLN A C 1
ATOM 765 O O . GLN A 1 95 ? -13.612 -0.132 30.961 1.00 87.62 95 GLN A O 1
ATOM 770 N N . ILE A 1 96 ? -15.059 -0.089 29.232 1.00 88.50 96 ILE A N 1
ATOM 771 C CA . ILE A 1 96 ? -16.247 0.253 30.025 1.00 88.50 96 ILE A CA 1
ATOM 772 C C . ILE A 1 96 ? -16.529 -0.826 31.080 1.00 88.50 96 ILE A C 1
ATOM 774 O O . ILE A 1 96 ? -16.783 -0.504 32.242 1.00 88.50 96 ILE A O 1
ATOM 778 N N . ASP A 1 97 ? -16.450 -2.106 30.714 1.00 86.12 97 ASP A N 1
ATOM 779 C CA . ASP A 1 97 ? -16.674 -3.217 31.648 1.00 86.12 97 ASP A CA 1
ATOM 780 C C . ASP A 1 97 ? -15.636 -3.237 32.776 1.00 86.12 97 ASP A C 1
ATOM 782 O O . ASP A 1 97 ? -15.956 -3.544 33.928 1.00 86.12 97 ASP A O 1
ATOM 786 N N . ARG A 1 98 ? -14.391 -2.858 32.468 1.00 83.25 98 ARG A N 1
ATOM 787 C CA . ARG A 1 98 ? -13.331 -2.706 33.468 1.00 83.25 98 ARG A CA 1
ATOM 788 C C . ARG A 1 98 ? -13.605 -1.537 34.413 1.00 83.25 98 ARG A C 1
ATOM 790 O O . ARG A 1 98 ? -13.395 -1.681 35.613 1.00 83.25 98 ARG A O 1
ATOM 797 N N . GLU A 1 99 ? -14.056 -0.399 33.892 1.00 83.44 99 GLU A N 1
ATOM 798 C CA . GLU A 1 99 ? -14.375 0.795 34.689 1.00 83.44 99 GLU A CA 1
ATOM 799 C C . GLU A 1 99 ? -15.593 0.593 35.596 1.00 83.44 99 GLU A C 1
ATOM 801 O O . GLU A 1 99 ? -15.644 1.135 36.698 1.00 83.44 99 GLU A O 1
ATOM 806 N N . ARG A 1 100 ? -16.557 -0.227 35.166 1.00 86.62 100 ARG A N 1
ATOM 807 C CA . ARG A 1 100 ? -17.760 -0.568 35.942 1.00 86.62 100 ARG A CA 1
ATOM 808 C C . ARG A 1 100 ? -17.538 -1.673 36.979 1.00 86.62 100 ARG A C 1
ATOM 810 O O . ARG A 1 100 ? -18.455 -1.979 37.742 1.00 86.62 100 ARG A O 1
ATOM 817 N N . ALA A 1 101 ? -16.359 -2.293 37.017 1.00 83.94 101 ALA A N 1
ATOM 818 C CA . ALA A 1 101 ? -16.071 -3.363 37.961 1.00 83.94 101 ALA A CA 1
ATOM 819 C C . ALA A 1 101 ? -15.997 -2.830 39.404 1.00 83.94 101 ALA A C 1
ATOM 821 O O . ALA A 1 101 ? -15.237 -1.912 39.710 1.00 83.94 101 ALA A O 1
ATOM 822 N N . LEU A 1 102 ? -16.765 -3.443 40.310 1.00 83.44 102 LEU A N 1
ATOM 823 C CA . LEU A 1 102 ? -16.736 -3.111 41.736 1.00 83.44 102 LEU A CA 1
ATOM 824 C C . LEU A 1 102 ? -15.351 -3.399 42.353 1.00 83.44 102 LEU A C 1
ATOM 826 O O . LEU A 1 102 ? -14.661 -4.332 41.921 1.00 83.44 102 LEU A O 1
ATOM 830 N N . PRO A 1 103 ? -14.932 -2.630 43.376 1.00 84.56 103 PRO A N 1
ATOM 831 C CA . PRO A 1 103 ? -13.690 -2.897 44.088 1.00 84.56 103 PRO A CA 1
ATOM 832 C C . PRO A 1 103 ? -13.772 -4.232 44.854 1.00 84.56 103 PRO A C 1
ATOM 834 O O . PRO A 1 103 ? -14.829 -4.568 45.393 1.00 84.56 103 PRO A O 1
ATOM 837 N N . PRO A 1 104 ? -12.669 -4.995 44.943 1.00 84.94 104 PRO A N 1
ATOM 838 C CA . PRO A 1 104 ? -12.667 -6.296 45.598 1.00 84.94 104 PRO A CA 1
ATOM 839 C C . PRO A 1 104 ? -12.662 -6.132 47.121 1.00 84.94 104 PRO A C 1
ATOM 841 O O . PRO A 1 104 ? -11.860 -5.374 47.673 1.00 84.94 104 PRO A O 1
ATOM 844 N N . THR A 1 105 ? -13.508 -6.892 47.814 1.00 88.88 105 THR A N 1
ATOM 845 C CA . THR A 1 105 ? -13.640 -6.860 49.280 1.00 88.88 105 THR A CA 1
ATOM 846 C C . THR A 1 105 ? -12.815 -7.945 49.973 1.00 88.88 105 THR A C 1
ATOM 848 O O . THR A 1 105 ? -12.404 -7.775 51.120 1.00 88.88 105 THR A O 1
ATOM 851 N N . THR A 1 106 ? -12.491 -9.037 49.268 1.00 91.94 106 THR A N 1
ATOM 852 C CA . THR A 1 106 ? -11.701 -10.159 49.804 1.00 91.94 106 THR A CA 1
ATOM 853 C C . THR A 1 106 ? -10.409 -10.424 49.021 1.00 91.94 106 THR A C 1
ATOM 855 O O . THR A 1 106 ? -10.268 -10.073 47.851 1.00 91.94 106 THR A O 1
ATOM 858 N N . ASN A 1 107 ? -9.431 -11.100 49.642 1.00 90.50 107 ASN A N 1
ATOM 859 C CA . ASN A 1 107 ? -8.183 -11.483 48.958 1.00 90.50 107 ASN A CA 1
ATOM 860 C C . ASN A 1 107 ? -8.412 -12.486 47.809 1.00 90.50 107 ASN A C 1
ATOM 862 O O . ASN A 1 107 ? -7.683 -12.458 46.819 1.00 90.50 107 ASN A O 1
ATOM 866 N N . LYS A 1 108 ? -9.440 -13.343 47.907 1.00 88.88 108 LYS A N 1
ATOM 867 C CA . LYS A 1 108 ? -9.845 -14.242 46.812 1.00 88.88 108 LYS A CA 1
ATOM 868 C C . LYS A 1 108 ? -10.433 -13.455 45.636 1.00 88.88 108 LYS A C 1
ATOM 870 O O . LYS A 1 108 ? -10.093 -13.740 44.491 1.00 88.88 108 LYS A O 1
ATOM 875 N N . GLU A 1 109 ? -11.245 -12.433 45.911 1.00 89.12 109 GLU A N 1
ATOM 876 C CA . GLU A 1 109 ? -11.761 -11.514 44.887 1.00 89.12 109 GLU A CA 1
ATOM 877 C C . GLU A 1 109 ? -10.648 -10.711 44.218 1.00 89.12 109 GLU A C 1
ATOM 879 O O . GLU A 1 109 ? -10.666 -10.584 42.999 1.00 89.12 109 GLU A O 1
ATOM 884 N N . LYS A 1 110 ? -9.640 -10.246 44.972 1.00 87.94 110 LYS A N 1
ATOM 885 C CA . LYS A 1 110 ? -8.462 -9.569 44.399 1.00 87.94 110 LYS A CA 1
ATOM 886 C C . LYS A 1 110 ? -7.747 -10.445 43.373 1.00 87.94 110 LYS A C 1
ATOM 888 O O . LYS A 1 110 ? -7.434 -9.970 42.285 1.00 87.94 110 LYS A O 1
ATOM 893 N N . LEU A 1 111 ? -7.513 -11.719 43.695 1.00 89.69 111 LEU A N 1
ATOM 894 C CA . LEU A 1 111 ? -6.862 -12.656 42.776 1.00 89.69 111 LEU A CA 1
ATOM 895 C C . LEU A 1 111 ? -7.729 -12.927 41.536 1.00 89.69 111 LEU A C 1
ATOM 897 O O . LEU A 1 111 ? -7.229 -12.895 40.413 1.00 89.69 111 LEU A O 1
ATOM 901 N N . ALA A 1 112 ? -9.034 -13.143 41.724 1.00 86.44 112 ALA A N 1
ATOM 902 C CA . ALA A 1 112 ? -9.966 -13.354 40.618 1.00 86.44 112 ALA A CA 1
ATOM 903 C C . ALA A 1 112 ? -10.083 -12.114 39.711 1.00 86.44 112 ALA A C 1
ATOM 905 O O . ALA A 1 112 ? -10.116 -12.242 38.487 1.00 86.44 112 ALA A O 1
ATOM 906 N N . GLN A 1 113 ? -10.110 -10.914 40.292 1.00 87.44 113 GLN A N 1
ATOM 907 C CA . GLN A 1 113 ? -10.155 -9.652 39.557 1.00 87.44 113 GLN A CA 1
ATOM 908 C C . GLN A 1 113 ? -8.843 -9.379 38.825 1.00 87.44 113 GLN A C 1
ATOM 910 O O . GLN A 1 113 ? -8.889 -8.960 37.674 1.00 87.44 113 GLN A O 1
ATOM 915 N N . ALA A 1 114 ? -7.693 -9.682 39.431 1.00 86.88 114 ALA A N 1
ATOM 916 C CA . ALA A 1 114 ? -6.401 -9.608 38.754 1.00 86.88 114 ALA A CA 1
ATOM 917 C C . ALA A 1 114 ? -6.343 -10.554 37.541 1.00 86.88 114 ALA A C 1
ATOM 919 O O . ALA A 1 114 ? -5.898 -10.147 36.470 1.00 86.88 114 ALA A O 1
ATOM 920 N N . GLY A 1 115 ? -6.863 -11.782 37.667 1.00 88.25 115 GLY A N 1
ATOM 921 C CA . GLY A 1 115 ? -6.966 -12.726 36.548 1.00 88.25 115 GLY A CA 1
ATOM 922 C C . GLY A 1 115 ? -7.879 -12.226 35.421 1.00 88.25 115 GLY A C 1
ATOM 923 O O . GLY A 1 115 ? -7.494 -12.255 34.252 1.00 88.25 115 GLY A O 1
ATOM 924 N N . LYS A 1 116 ? -9.063 -11.699 35.762 1.00 86.94 116 LYS A N 1
ATOM 925 C CA . LYS A 1 116 ? -9.979 -11.071 34.791 1.00 86.94 116 LYS A CA 1
ATOM 926 C C . LYS A 1 116 ? -9.348 -9.853 34.117 1.00 86.94 116 LYS A C 1
ATOM 928 O O . LYS A 1 116 ? -9.461 -9.708 32.904 1.00 86.94 116 LYS A O 1
ATOM 933 N N . TRP A 1 117 ? -8.647 -9.017 34.882 1.00 85.62 117 TRP A N 1
ATOM 934 C CA . TRP A 1 117 ? -7.929 -7.853 34.372 1.00 85.62 117 TRP A CA 1
ATOM 935 C C . TRP A 1 117 ? -6.850 -8.268 33.370 1.00 85.62 117 TRP A C 1
ATOM 937 O O . TRP A 1 117 ? -6.865 -7.795 32.236 1.00 85.62 117 TRP A O 1
ATOM 947 N N . MET A 1 118 ? -6.002 -9.234 33.729 1.00 88.62 118 MET A N 1
ATOM 948 C CA . MET A 1 118 ? -4.963 -9.754 32.839 1.00 88.62 118 MET A CA 1
ATOM 949 C C . MET A 1 118 ? -5.552 -10.360 31.554 1.00 88.62 118 MET A C 1
ATOM 951 O O . MET A 1 118 ? -5.055 -10.093 30.461 1.00 88.62 118 MET A O 1
ATOM 955 N N . SER A 1 119 ? -6.651 -11.116 31.658 1.00 89.44 119 SER A N 1
ATOM 956 C CA . SER A 1 119 ? -7.352 -11.659 30.487 1.00 89.44 119 SER A CA 1
ATOM 957 C C . SER A 1 119 ? -7.943 -10.560 29.599 1.00 89.44 119 SER A C 1
ATOM 959 O O . SER A 1 119 ? -7.822 -10.635 28.378 1.00 89.44 119 SER A O 1
ATOM 961 N N . SER A 1 120 ? -8.572 -9.538 30.189 1.00 88.38 120 SER A N 1
ATOM 962 C CA . SER A 1 120 ? -9.145 -8.407 29.446 1.00 88.38 120 SER A CA 1
ATOM 963 C C . SER A 1 120 ? -8.067 -7.601 28.720 1.00 88.38 120 SER A C 1
ATOM 965 O O . SER A 1 120 ? -8.241 -7.268 27.552 1.00 88.38 120 SER A O 1
ATOM 967 N N . GLN A 1 121 ? -6.913 -7.386 29.357 1.00 88.88 121 GLN A N 1
ATOM 968 C CA . GLN A 1 121 ? -5.774 -6.694 28.760 1.00 88.88 121 GLN A CA 1
ATOM 969 C C . GLN A 1 121 ? -5.162 -7.490 27.599 1.00 88.88 121 GLN A C 1
ATOM 971 O O . GLN A 1 121 ? -4.801 -6.908 26.578 1.00 88.88 121 GLN A O 1
ATOM 976 N N . GLY A 1 122 ? -5.082 -8.821 27.721 1.00 91.44 122 GLY A N 1
ATOM 977 C CA . GLY A 1 122 ? -4.663 -9.694 26.622 1.00 91.44 122 GLY A CA 1
ATOM 978 C C . GLY A 1 122 ? -5.610 -9.617 25.421 1.00 91.44 122 GLY A C 1
ATOM 979 O O . GLY A 1 122 ? -5.157 -9.495 24.282 1.00 91.44 122 GLY A O 1
ATOM 980 N N . ASN A 1 123 ? -6.922 -9.617 25.672 1.00 92.25 123 ASN A N 1
ATOM 981 C CA . ASN A 1 123 ? -7.933 -9.470 24.623 1.00 92.25 123 ASN A CA 1
ATOM 982 C C . ASN A 1 123 ? -7.890 -8.079 23.973 1.00 92.25 123 ASN A C 1
ATOM 984 O O . ASN A 1 123 ? -7.921 -7.983 22.750 1.00 92.25 123 ASN A O 1
ATOM 988 N N . GLU A 1 124 ? -7.740 -7.011 24.759 1.00 91.31 124 GLU A N 1
ATOM 989 C CA . GLU A 1 124 ? -7.576 -5.646 24.249 1.00 91.31 124 GLU A CA 1
ATOM 990 C C . GLU A 1 124 ? -6.334 -5.532 23.352 1.00 91.31 124 GLU A C 1
ATOM 992 O O . GLU A 1 124 ? -6.404 -4.984 22.252 1.00 91.31 124 GLU A O 1
ATOM 997 N N . ALA A 1 125 ? -5.198 -6.088 23.786 1.00 93.12 125 ALA A N 1
ATOM 998 C CA . ALA A 1 125 ? -3.974 -6.101 22.991 1.00 93.12 125 ALA A CA 1
ATOM 999 C C . ALA A 1 125 ? -4.157 -6.864 21.670 1.00 93.12 125 ALA A C 1
ATOM 1001 O O . ALA A 1 125 ? -3.711 -6.393 20.622 1.00 93.12 125 ALA A O 1
ATOM 1002 N N . LYS A 1 126 ? -4.855 -8.008 21.701 1.00 95.31 126 LYS A N 1
ATOM 1003 C CA . LYS A 1 126 ? -5.196 -8.777 20.499 1.00 95.31 126 LYS A CA 1
ATOM 1004 C C . LYS A 1 126 ? -6.066 -7.965 19.537 1.00 95.31 126 LYS A C 1
ATOM 1006 O O . LYS A 1 126 ? -5.736 -7.887 18.358 1.00 95.31 126 LYS A O 1
ATOM 1011 N N . LEU A 1 127 ? -7.133 -7.334 20.025 1.00 94.12 127 LEU A N 1
ATOM 1012 C CA . LEU A 1 127 ? -8.034 -6.530 19.193 1.00 94.12 127 LEU A CA 1
ATOM 1013 C C . LEU A 1 127 ? -7.324 -5.313 18.585 1.00 94.12 127 LEU A C 1
ATOM 1015 O O . LEU A 1 127 ? -7.501 -5.023 17.403 1.00 94.12 127 LEU A O 1
ATOM 1019 N N . LYS A 1 128 ? -6.446 -4.646 19.345 1.00 93.31 128 LYS A N 1
ATOM 1020 C CA . LYS A 1 128 ? -5.603 -3.558 18.821 1.00 93.31 128 LYS A CA 1
ATOM 1021 C C . LYS A 1 128 ? -4.634 -4.044 17.743 1.00 93.31 128 LYS A C 1
ATOM 1023 O O . LYS A 1 128 ? -4.450 -3.360 16.740 1.00 93.31 128 LYS A O 1
ATOM 1028 N N . ALA A 1 129 ? -4.040 -5.225 17.917 1.00 95.44 129 ALA A N 1
ATOM 1029 C CA . ALA A 1 129 ? -3.188 -5.827 16.895 1.00 95.44 129 ALA A CA 1
ATOM 1030 C C . ALA A 1 129 ? -3.980 -6.185 15.622 1.00 95.44 129 ALA A C 1
ATOM 1032 O O . ALA A 1 129 ? -3.496 -5.950 14.516 1.00 95.44 129 ALA A O 1
ATOM 1033 N N . GLU A 1 130 ? -5.206 -6.701 15.763 1.00 94.75 130 GLU A N 1
ATOM 1034 C CA . GLU A 1 130 ? -6.113 -6.954 14.635 1.00 94.75 130 GLU A CA 1
ATOM 1035 C C . GLU A 1 130 ? -6.488 -5.654 13.903 1.00 94.75 130 GLU A C 1
ATOM 1037 O O . GLU A 1 130 ? -6.421 -5.619 12.674 1.00 94.75 130 GLU A O 1
ATOM 1042 N N . SER A 1 131 ? -6.790 -4.571 14.630 1.00 93.94 131 SER A N 1
ATOM 1043 C CA . SER A 1 131 ? -7.051 -3.241 14.049 1.00 93.94 131 SER A CA 1
ATOM 1044 C C . SER A 1 131 ? -5.842 -2.711 13.261 1.00 93.94 131 SER A C 1
ATOM 1046 O O . SER A 1 131 ? -5.968 -2.337 12.094 1.00 93.94 131 SER A O 1
ATOM 1048 N N . ALA A 1 132 ? -4.631 -2.808 13.821 1.00 94.12 132 ALA A N 1
ATOM 1049 C CA . ALA A 1 132 ? -3.403 -2.420 13.119 1.00 94.12 132 ALA A CA 1
ATOM 1050 C C . ALA A 1 132 ? -3.140 -3.268 11.856 1.00 94.12 132 ALA A C 1
ATOM 1052 O O . ALA A 1 132 ? -2.622 -2.774 10.850 1.00 94.12 132 ALA A O 1
ATOM 1053 N N . LEU A 1 133 ? -3.514 -4.551 11.875 1.00 96.00 133 LEU A N 1
ATOM 1054 C CA . LEU A 1 133 ? -3.425 -5.423 10.704 1.00 96.00 133 LEU A CA 1
ATOM 1055 C C . LEU A 1 133 ? -4.440 -5.030 9.617 1.00 96.00 133 LEU A C 1
ATOM 1057 O O . LEU A 1 133 ? -4.124 -5.131 8.429 1.00 96.00 133 LEU A O 1
ATOM 1061 N N . LEU A 1 134 ? -5.631 -4.555 9.994 1.00 95.00 134 LEU A N 1
ATOM 1062 C CA . LEU A 1 134 ? -6.604 -3.988 9.054 1.00 95.00 134 LEU A CA 1
ATOM 1063 C C . LEU A 1 134 ? -6.080 -2.691 8.422 1.00 95.00 134 LEU A C 1
ATOM 1065 O O . LEU A 1 134 ? -6.157 -2.556 7.201 1.00 95.00 134 LEU A O 1
ATOM 1069 N N . ASP A 1 135 ? -5.442 -1.808 9.194 1.00 94.75 135 ASP A N 1
ATOM 1070 C CA . ASP A 1 135 ? -4.777 -0.606 8.661 1.00 94.75 135 ASP A CA 1
ATOM 1071 C C . ASP A 1 135 ? -3.704 -0.954 7.628 1.00 94.75 135 ASP A C 1
ATOM 1073 O O . ASP A 1 135 ? -3.637 -0.371 6.539 1.00 94.75 135 ASP A O 1
ATOM 1077 N N . HIS A 1 136 ? -2.895 -1.970 7.928 1.00 94.25 136 HIS A N 1
ATOM 1078 C CA . HIS A 1 136 ? -1.906 -2.470 6.983 1.00 94.25 136 HIS A CA 1
ATOM 1079 C C . HIS A 1 136 ? 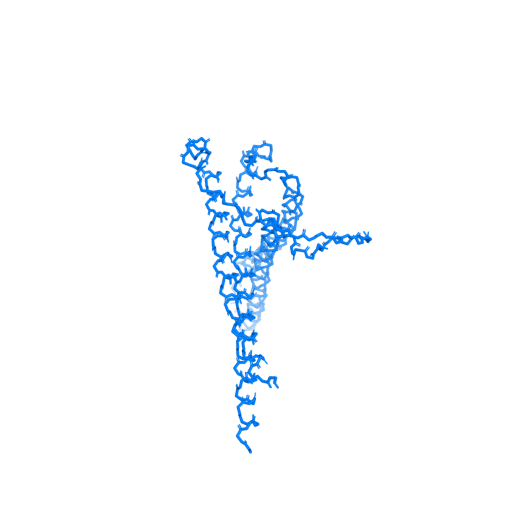-2.558 -3.026 5.705 1.00 94.25 136 HIS A C 1
ATOM 1081 O O . HIS A 1 136 ? -2.073 -2.761 4.603 1.00 94.25 136 HIS A O 1
ATOM 1087 N N . LYS A 1 137 ? -3.671 -3.765 5.819 1.00 94.75 137 LYS A N 1
ATOM 1088 C CA . LYS A 1 137 ? -4.424 -4.274 4.658 1.00 94.75 137 LYS A CA 1
ATOM 1089 C C . LYS A 1 137 ? -5.011 -3.145 3.813 1.00 94.75 137 LYS A C 1
ATOM 1091 O O . LYS A 1 137 ? -4.896 -3.211 2.593 1.00 94.75 137 LYS A O 1
ATOM 1096 N N . MET A 1 138 ? -5.571 -2.104 4.429 1.00 95.00 138 MET A N 1
ATOM 1097 C CA . MET A 1 138 ? -6.074 -0.930 3.707 1.00 95.00 138 MET A CA 1
ATOM 1098 C C . MET A 1 138 ? -4.952 -0.249 2.925 1.00 95.00 138 MET A C 1
ATOM 1100 O O . MET A 1 138 ? -5.096 0.007 1.731 1.00 95.00 138 MET A O 1
ATOM 1104 N N . LYS A 1 139 ? -3.790 -0.035 3.555 1.00 95.44 139 LYS A N 1
ATOM 1105 C CA . LYS A 1 139 ? -2.618 0.524 2.869 1.00 95.44 139 LYS A CA 1
ATOM 1106 C C . LYS A 1 139 ? -2.145 -0.366 1.717 1.00 95.44 139 LYS A C 1
ATOM 1108 O O . LYS A 1 139 ? -1.794 0.148 0.658 1.00 95.44 139 LYS A O 1
ATOM 1113 N N . ALA A 1 140 ? -2.160 -1.686 1.897 1.00 93.62 140 ALA A N 1
ATOM 1114 C CA . ALA A 1 140 ? -1.809 -2.627 0.838 1.00 93.62 140 ALA A CA 1
ATOM 1115 C C . ALA A 1 140 ? -2.779 -2.543 -0.354 1.00 93.62 140 ALA A C 1
ATOM 1117 O O . ALA A 1 140 ? -2.309 -2.519 -1.488 1.00 93.62 140 ALA A O 1
ATOM 1118 N N . ARG A 1 141 ? -4.094 -2.426 -0.110 1.00 94.31 141 ARG A N 1
ATOM 1119 C CA . ARG A 1 141 ? -5.123 -2.261 -1.157 1.00 94.31 141 ARG A CA 1
ATOM 1120 C C . ARG A 1 141 ? -4.976 -0.947 -1.925 1.00 94.31 141 ARG A C 1
ATOM 1122 O O . ARG A 1 141 ? -4.994 -0.944 -3.152 1.00 94.31 141 ARG A O 1
ATOM 1129 N N . LYS A 1 142 ? -4.712 0.157 -1.224 1.00 95.00 142 LYS A N 1
ATOM 1130 C CA . LYS A 1 142 ? -4.362 1.436 -1.867 1.00 95.00 142 LYS A CA 1
ATOM 1131 C C . LYS A 1 142 ? -3.075 1.328 -2.697 1.00 95.00 142 LYS A C 1
ATOM 1133 O O . LYS A 1 142 ? -2.959 1.913 -3.769 1.00 95.00 142 LYS A O 1
ATOM 1138 N N . GLY A 1 143 ? -2.111 0.541 -2.222 1.00 92.00 143 GLY A N 1
ATOM 1139 C CA . GLY A 1 143 ? -0.884 0.250 -2.956 1.00 92.00 143 GLY A CA 1
ATOM 1140 C C . GLY A 1 143 ? -1.113 -0.564 -4.233 1.00 92.00 143 GLY A C 1
ATOM 1141 O O . GLY A 1 143 ? -0.500 -0.251 -5.249 1.00 92.00 143 GLY A O 1
ATOM 1142 N N . THR A 1 144 ? -1.983 -1.582 -4.212 1.00 92.62 144 THR A N 1
ATOM 1143 C CA . THR A 1 144 ? -2.334 -2.353 -5.422 1.00 92.62 144 THR A CA 1
ATOM 1144 C C . THR A 1 144 ? -3.086 -1.494 -6.428 1.00 92.62 144 THR A C 1
ATOM 1146 O O . THR A 1 144 ? -2.689 -1.467 -7.586 1.00 92.62 144 THR A O 1
ATOM 1149 N N . PHE A 1 145 ? -4.042 -0.683 -5.958 1.00 93.56 145 PHE A N 1
ATOM 1150 C CA . PHE A 1 145 ? -4.689 0.358 -6.764 1.00 93.56 145 PHE A CA 1
ATOM 1151 C C . PHE A 1 145 ? -3.658 1.236 -7.496 1.00 93.56 145 PHE A C 1
ATOM 1153 O O . PHE A 1 145 ? -3.786 1.493 -8.689 1.00 93.56 145 PHE A O 1
ATOM 1160 N N . GLY A 1 146 ? -2.594 1.650 -6.802 1.00 90.12 146 GLY A N 1
ATOM 1161 C CA . GLY A 1 146 ? -1.507 2.423 -7.402 1.00 90.12 146 GLY A CA 1
ATOM 1162 C C . GLY A 1 146 ? -0.782 1.737 -8.529 1.00 90.12 146 GLY A C 1
ATOM 1163 O O . GLY A 1 146 ? -0.507 2.377 -9.534 1.00 90.12 146 GLY A O 1
ATOM 1164 N N . ILE A 1 147 ? -0.457 0.458 -8.357 1.00 90.81 147 ILE A N 1
ATOM 1165 C CA . ILE A 1 147 ? 0.232 -0.320 -9.386 1.00 90.81 147 ILE A CA 1
ATOM 1166 C C . ILE A 1 147 ? -0.633 -0.375 -10.650 1.00 90.81 147 ILE A C 1
ATOM 1168 O O . ILE A 1 147 ? -0.136 -0.057 -11.730 1.00 90.81 147 ILE A O 1
ATOM 1172 N N . ASP A 1 148 ? -1.919 -0.690 -10.494 1.00 90.25 148 ASP A N 1
ATOM 1173 C CA . ASP A 1 148 ? -2.852 -0.844 -11.612 1.00 90.25 148 ASP A CA 1
ATOM 1174 C C . ASP A 1 148 ? -3.068 0.489 -12.347 1.00 90.25 148 ASP A C 1
ATOM 1176 O O . ASP A 1 148 ? -2.979 0.562 -13.573 1.00 90.25 148 ASP A O 1
ATOM 1180 N N . VAL A 1 149 ? -3.274 1.580 -11.600 1.00 89.19 149 VAL A N 1
ATOM 1181 C CA . VAL A 1 149 ? -3.460 2.916 -12.185 1.00 89.19 149 VAL A CA 1
ATOM 1182 C C . VAL A 1 149 ? -2.169 3.460 -12.788 1.00 89.19 149 VAL A C 1
ATOM 1184 O O . VAL A 1 149 ? -2.212 4.132 -13.817 1.00 89.19 149 VAL A O 1
ATOM 1187 N N . PHE A 1 150 ? -1.014 3.179 -12.186 1.00 88.25 150 PHE A N 1
ATOM 1188 C CA . PHE A 1 150 ? 0.266 3.643 -12.711 1.00 88.25 150 PHE A CA 1
ATOM 1189 C C . PHE A 1 150 ? 0.527 3.069 -14.103 1.00 88.25 150 PHE A C 1
ATOM 1191 O O . PHE A 1 150 ? 0.868 3.834 -15.000 1.00 88.25 150 PHE A O 1
ATOM 1198 N N . SER A 1 151 ? 0.277 1.771 -14.309 1.00 86.12 151 SER A N 1
ATOM 1199 C CA . SER A 1 151 ? 0.395 1.126 -15.624 1.00 86.12 151 SER A CA 1
ATOM 1200 C C . SER A 1 151 ? -0.483 1.776 -16.697 1.00 86.12 151 SER A C 1
ATOM 1202 O O . SER A 1 151 ? -0.031 1.947 -17.828 1.00 86.12 151 SER A O 1
ATOM 1204 N N . LEU A 1 152 ? -1.702 2.197 -16.344 1.00 84.69 152 LEU A N 1
ATOM 1205 C CA . LEU A 1 152 ? -2.579 2.935 -17.260 1.00 84.69 152 LEU A CA 1
ATOM 1206 C C . LEU A 1 152 ? -1.986 4.314 -17.590 1.00 84.69 152 LEU A C 1
ATOM 1208 O O . LEU A 1 152 ? -1.773 4.645 -18.750 1.00 84.69 152 LEU A O 1
ATOM 1212 N N . VAL A 1 153 ? -1.602 5.080 -16.566 1.00 82.19 153 VAL A N 1
ATOM 1213 C CA . VAL A 1 153 ? -1.152 6.474 -16.715 1.00 82.19 153 VAL A CA 1
ATOM 1214 C C . VAL A 1 153 ? 0.227 6.606 -17.382 1.00 82.19 153 VAL A C 1
ATOM 1216 O O . VAL A 1 153 ? 0.534 7.649 -17.983 1.00 82.19 153 VAL A O 1
ATOM 1219 N N . THR A 1 154 ? 1.106 5.608 -17.254 1.00 77.62 154 THR A N 1
ATOM 1220 C CA . THR A 1 154 ? 2.406 5.588 -17.945 1.00 77.62 154 THR A CA 1
ATOM 1221 C C . THR A 1 154 ? 2.341 4.969 -19.335 1.00 77.62 154 THR A C 1
ATOM 1223 O O . THR A 1 154 ? 3.254 5.207 -20.122 1.00 77.62 154 THR A O 1
ATOM 1226 N N . GLY A 1 155 ? 1.265 4.250 -19.670 1.00 70.12 155 GLY A N 1
ATOM 1227 C CA . GLY A 1 155 ? 1.197 3.458 -20.897 1.00 70.12 155 GLY A CA 1
ATOM 1228 C C . GLY A 1 155 ? 2.148 2.258 -20.878 1.00 70.12 155 GLY A C 1
ATOM 1229 O O . GLY A 1 155 ? 2.415 1.673 -21.931 1.00 70.12 155 GLY A O 1
ATOM 1230 N N . ASP A 1 156 ? 2.663 1.884 -19.701 1.00 58.03 156 ASP A N 1
ATOM 1231 C CA . ASP A 1 156 ? 3.418 0.651 -19.520 1.00 58.03 156 ASP A CA 1
ATOM 1232 C C . ASP A 1 156 ? 2.440 -0.522 -19.606 1.00 58.03 156 ASP A C 1
ATOM 1234 O O . ASP A 1 156 ? 1.920 -1.018 -18.603 1.00 58.03 156 ASP A O 1
ATOM 1238 N N . ALA A 1 157 ? 2.228 -1.014 -20.826 1.00 46.00 157 ALA A N 1
ATOM 1239 C CA . ALA A 1 157 ? 1.557 -2.279 -21.120 1.00 46.00 157 ALA A CA 1
ATOM 1240 C C . ALA A 1 157 ? 2.376 -3.506 -20.648 1.00 46.00 157 ALA A C 1
ATOM 1242 O O . ALA A 1 157 ? 2.423 -4.535 -21.313 1.00 46.00 157 ALA A O 1
ATOM 1243 N N . SER A 1 158 ? 3.067 -3.398 -19.510 1.00 43.81 158 SER A N 1
ATOM 1244 C CA . SER A 1 158 ? 3.742 -4.496 -18.816 1.00 43.81 158 SER A CA 1
ATOM 1245 C C . SER A 1 158 ? 2.952 -4.988 -17.602 1.00 43.81 158 SER A C 1
ATOM 1247 O O . SER A 1 158 ? 3.508 -5.674 -16.747 1.00 43.81 158 SER A O 1
ATOM 1249 N N . ALA A 1 159 ? 1.671 -4.630 -17.497 1.00 44.25 159 ALA A N 1
ATOM 1250 C CA . ALA A 1 159 ? 0.761 -5.275 -16.566 1.00 44.25 159 ALA A CA 1
ATOM 1251 C C . ALA A 1 159 ? 0.254 -6.575 -17.201 1.00 44.25 159 ALA A C 1
ATOM 1253 O O . ALA A 1 159 ? -0.604 -6.557 -18.081 1.00 44.25 159 ALA A O 1
ATOM 1254 N N . GLU A 1 160 ? 0.799 -7.700 -16.734 1.00 43.16 160 GLU A N 1
ATOM 1255 C CA . GLU A 1 160 ? 0.038 -8.940 -16.566 1.00 43.16 160 GLU A CA 1
ATOM 1256 C C . GLU A 1 160 ? -1.328 -8.562 -15.980 1.00 43.16 160 GLU A C 1
ATOM 1258 O O . GLU A 1 160 ? -1.453 -8.250 -14.795 1.00 43.16 160 GLU A O 1
ATOM 1263 N N . SER A 1 161 ? -2.341 -8.481 -16.842 1.00 40.16 161 SER A N 1
ATOM 1264 C CA . SER A 1 161 ? -3.696 -8.144 -16.447 1.00 40.16 161 SER A CA 1
ATOM 1265 C C . SER A 1 161 ? -4.234 -9.289 -15.599 1.00 40.16 161 SER A C 1
ATOM 1267 O O . SER A 1 161 ? -4.605 -10.345 -16.111 1.00 40.16 161 SER A O 1
ATOM 1269 N N . ILE A 1 162 ? -4.302 -9.069 -14.287 1.00 47.41 162 ILE A N 1
ATOM 1270 C CA . ILE A 1 162 ? -5.054 -9.895 -13.334 1.00 47.41 162 ILE A CA 1
ATOM 1271 C C . ILE A 1 162 ? -6.550 -9.586 -13.507 1.00 47.41 162 ILE A C 1
ATOM 1273 O O . ILE A 1 162 ? -7.234 -9.163 -12.588 1.00 47.41 162 ILE A O 1
ATOM 1277 N N . LEU A 1 163 ? -7.051 -9.750 -14.723 1.00 40.81 163 LEU A N 1
ATOM 1278 C CA . LEU A 1 163 ? -8.456 -9.933 -15.050 1.00 40.81 163 LEU A CA 1
ATOM 1279 C C . LEU A 1 163 ? -8.416 -10.895 -16.231 1.00 40.81 163 LEU A C 1
ATOM 1281 O O . LEU A 1 163 ? -8.177 -10.492 -17.365 1.00 40.81 163 LEU A O 1
ATOM 1285 N N . GLY A 1 164 ? -8.468 -12.188 -15.919 1.00 32.75 164 GLY A N 1
ATOM 1286 C CA . GLY A 1 164 ? -8.383 -13.228 -16.929 1.00 32.75 164 GLY A CA 1
ATOM 1287 C C . GLY A 1 164 ? -9.563 -13.153 -17.888 1.00 32.75 164 GLY A C 1
ATOM 1288 O O . GLY A 1 164 ? -10.704 -13.152 -17.442 1.00 32.75 164 GLY A O 1
ATOM 1289 N N . GLU A 1 165 ? -9.264 -13.151 -19.181 1.00 33.16 165 GLU A N 1
ATOM 1290 C CA . GLU A 1 165 ? -9.985 -13.937 -20.176 1.00 33.16 165 GLU A CA 1
ATOM 1291 C C . GLU A 1 165 ? -9.105 -14.128 -21.417 1.00 33.16 165 GLU A C 1
ATOM 1293 O O . GLU A 1 165 ? -8.277 -13.286 -21.767 1.00 33.16 165 GLU A O 1
ATOM 1298 N N . ASP A 1 166 ? -9.238 -15.314 -21.997 1.00 32.91 166 ASP A N 1
ATOM 1299 C CA . ASP A 1 166 ? -8.397 -15.909 -23.022 1.00 32.91 166 ASP A CA 1
ATOM 1300 C C . ASP A 1 166 ? -8.305 -15.124 -24.343 1.00 32.91 166 ASP A C 1
ATOM 1302 O O . ASP A 1 166 ? -9.240 -14.464 -24.792 1.00 32.91 166 ASP A O 1
ATOM 1306 N N . SER A 1 167 ? -7.212 -15.430 -25.048 1.00 33.97 167 SER A N 1
ATOM 1307 C CA . SER A 1 167 ? -7.091 -15.571 -26.505 1.00 33.97 167 SER A CA 1
ATOM 1308 C C . SER A 1 167 ? -6.461 -14.445 -27.343 1.00 33.97 167 SER A C 1
ATOM 1310 O O . SER A 1 167 ? -6.883 -13.295 -27.391 1.00 33.97 167 SER A O 1
ATOM 1312 N N . SER A 1 168 ? -5.518 -14.930 -28.156 1.00 29.84 168 SER A N 1
ATOM 1313 C CA . SER A 1 168 ? -5.025 -14.445 -29.447 1.00 29.84 168 SER A CA 1
ATOM 1314 C C . SER A 1 168 ? -3.808 -13.511 -29.483 1.00 29.84 168 SER A C 1
ATOM 1316 O O . SER A 1 168 ? -3.776 -12.383 -29.002 1.00 29.84 168 SER A O 1
ATOM 1318 N N . GLU A 1 169 ? -2.785 -14.066 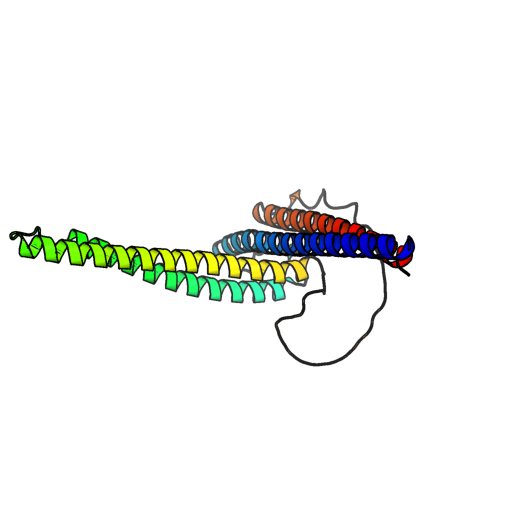-30.132 1.00 35.16 169 GLU A N 1
ATOM 1319 C CA . GLU A 1 169 ? -1.588 -13.441 -30.668 1.00 35.16 169 GLU A CA 1
ATOM 1320 C C . GLU A 1 169 ? -1.878 -12.120 -31.394 1.00 35.16 169 GLU A C 1
ATOM 1322 O O . GLU A 1 169 ? -2.732 -12.052 -32.273 1.00 35.16 169 GLU A O 1
ATOM 1327 N N . SER A 1 170 ? -1.039 -11.109 -31.170 1.00 29.14 170 SER A N 1
ATOM 1328 C CA . SER A 1 170 ? -0.451 -10.390 -32.303 1.00 29.14 170 SER A CA 1
ATOM 1329 C C . SER A 1 170 ? 0.825 -9.657 -31.899 1.00 29.14 170 SER A C 1
ATOM 1331 O O . SER A 1 170 ? 0.881 -8.780 -31.043 1.00 29.14 170 SER A O 1
ATOM 1333 N N . SER A 1 171 ? 1.892 -10.051 -32.577 1.00 37.31 171 SER A N 1
ATOM 1334 C CA . SER A 1 171 ? 3.139 -9.322 -32.738 1.00 37.31 171 SER A CA 1
ATOM 1335 C C . SER A 1 171 ? 2.910 -7.883 -33.207 1.00 37.31 171 SER A C 1
ATOM 1337 O O . SER A 1 171 ? 2.222 -7.676 -34.205 1.00 37.31 171 SER A O 1
ATOM 1339 N N . SER A 1 172 ? 3.593 -6.905 -32.608 1.00 32.84 172 SER A N 1
ATOM 1340 C CA . SER A 1 172 ? 3.888 -5.628 -33.271 1.00 32.84 172 SER A CA 1
ATOM 1341 C C . SER A 1 172 ? 5.198 -5.029 -32.767 1.00 32.84 172 SER A C 1
ATOM 1343 O O . SER A 1 172 ? 5.388 -4.736 -31.592 1.00 32.84 172 SER A O 1
ATOM 1345 N N . LYS A 1 173 ? 6.123 -4.899 -33.717 1.00 32.34 173 LYS A N 1
ATOM 1346 C CA . LYS A 1 173 ? 7.438 -4.273 -33.616 1.00 32.34 173 LYS A CA 1
ATOM 1347 C C . LYS A 1 173 ? 7.311 -2.755 -33.447 1.00 32.34 173 LYS A C 1
ATOM 1349 O O . LYS A 1 173 ? 6.573 -2.131 -34.195 1.00 32.34 173 LYS A O 1
ATOM 1354 N N . GLY A 1 174 ? 8.207 -2.187 -32.641 1.00 28.58 174 GLY A N 1
ATOM 1355 C CA . GLY A 1 174 ? 8.957 -0.984 -33.011 1.00 28.58 174 GLY A CA 1
ATOM 1356 C C . GLY A 1 174 ? 8.328 0.382 -32.724 1.00 28.58 174 GLY A C 1
ATOM 1357 O O . GLY A 1 174 ? 7.426 0.823 -33.419 1.00 28.58 174 GLY A O 1
ATOM 1358 N N . GLY A 1 175 ? 9.014 1.142 -31.867 1.00 31.08 175 GLY A N 1
ATOM 1359 C CA . GLY A 1 175 ? 9.498 2.450 -32.296 1.00 31.08 175 GLY A CA 1
ATOM 1360 C C . GLY A 1 175 ? 9.027 3.678 -31.517 1.00 31.08 175 GLY A C 1
ATOM 1361 O O . GLY A 1 175 ? 7.847 3.903 -31.300 1.00 31.08 175 GLY A O 1
ATOM 1362 N N . ILE A 1 176 ? 10.024 4.546 -31.313 1.00 33.41 176 ILE A N 1
ATOM 1363 C CA . ILE A 1 176 ? 9.944 6.011 -31.271 1.00 33.41 176 ILE A CA 1
ATOM 1364 C C . ILE A 1 176 ? 9.813 6.631 -29.869 1.00 33.41 176 ILE A C 1
ATOM 1366 O O . ILE A 1 176 ? 8.776 7.111 -29.425 1.00 33.41 176 ILE A O 1
ATOM 1370 N N . LEU A 1 177 ? 10.989 6.753 -29.243 1.00 46.19 177 LEU A N 1
ATOM 1371 C CA . LEU A 1 177 ? 11.402 7.956 -28.518 1.00 46.19 177 LEU A CA 1
ATOM 1372 C C . LEU A 1 177 ? 11.135 9.193 -29.399 1.00 46.19 177 LEU A C 1
ATOM 1374 O O . LEU A 1 177 ? 11.865 9.437 -30.357 1.00 46.19 177 LEU A O 1
ATOM 1378 N N . SER A 1 178 ? 10.107 9.978 -29.086 1.00 35.12 178 SER A N 1
ATOM 1379 C CA . SER A 1 178 ? 9.901 11.307 -29.673 1.00 35.12 178 SER A CA 1
ATOM 1380 C C . SER A 1 178 ? 9.427 12.265 -28.591 1.00 35.12 178 SER A C 1
ATOM 1382 O O . SER A 1 178 ? 8.490 11.988 -27.845 1.00 35.12 178 SER A O 1
ATOM 1384 N N . GLY A 1 179 ? 10.170 13.359 -28.450 1.00 42.16 179 GLY A N 1
ATOM 1385 C CA . GLY A 1 179 ? 10.079 14.279 -27.335 1.00 42.16 179 GLY A CA 1
ATOM 1386 C C . GLY A 1 179 ? 8.773 15.062 -27.261 1.00 42.16 179 GLY A C 1
ATOM 1387 O O . GLY A 1 179 ? 8.216 15.501 -28.261 1.00 42.16 179 GLY A O 1
ATOM 1388 N N . VAL A 1 180 ? 8.368 15.351 -26.026 1.00 40.91 180 VAL A N 1
ATOM 1389 C CA . VAL A 1 180 ? 7.401 16.406 -25.715 1.00 40.91 180 VAL A CA 1
ATOM 1390 C C . VAL A 1 180 ? 8.062 17.368 -24.724 1.00 40.91 180 VAL A C 1
ATOM 1392 O O . VAL A 1 180 ? 7.858 17.312 -23.515 1.00 40.91 180 VAL A O 1
ATOM 1395 N N . LYS A 1 181 ? 8.921 18.249 -25.253 1.00 49.34 181 LYS A N 1
ATOM 1396 C CA . LYS A 1 181 ? 9.418 19.458 -24.577 1.00 49.34 181 LYS A CA 1
ATOM 1397 C C . LYS A 1 181 ? 8.920 20.684 -25.342 1.00 49.34 181 LYS A C 1
ATOM 1399 O O . LYS A 1 181 ? 9.612 21.162 -26.232 1.00 49.34 181 LYS A O 1
ATOM 1404 N N . SER A 1 182 ? 7.725 21.164 -25.001 1.00 39.19 182 SER A N 1
ATOM 1405 C CA . SER A 1 182 ? 7.269 22.568 -25.102 1.00 39.19 182 SER A CA 1
ATOM 1406 C C . SER A 1 182 ? 5.746 22.600 -25.041 1.00 39.19 182 SER A C 1
ATOM 1408 O O . SER A 1 182 ? 5.088 22.136 -25.962 1.00 39.19 182 SER A O 1
ATOM 1410 N N . GLY A 1 183 ? 5.177 23.132 -23.956 1.00 37.62 183 GLY A N 1
ATOM 1411 C CA . GLY A 1 183 ? 3.729 23.378 -23.881 1.00 37.62 183 GLY A CA 1
ATOM 1412 C C . GLY A 1 183 ? 3.108 23.395 -22.483 1.00 37.62 183 GLY A C 1
ATOM 1413 O O . GLY A 1 183 ? 1.971 23.824 -22.332 1.00 37.62 183 GLY A O 1
ATOM 1414 N N . ILE A 1 184 ? 3.828 22.974 -21.438 1.00 46.38 184 ILE A N 1
ATOM 1415 C CA . ILE A 1 184 ? 3.219 22.767 -20.111 1.00 46.38 184 ILE A CA 1
ATOM 1416 C C . ILE A 1 184 ? 3.004 24.087 -19.328 1.00 46.38 184 ILE A C 1
ATOM 1418 O O . ILE A 1 184 ? 2.170 24.127 -18.425 1.00 46.38 184 ILE A O 1
ATOM 1422 N N . SER A 1 185 ? 3.675 25.199 -19.666 1.00 42.84 185 SER A N 1
ATOM 1423 C CA . SER A 1 185 ? 3.629 26.409 -18.818 1.00 42.84 185 SER A CA 1
ATOM 1424 C C . SER A 1 185 ? 2.305 27.185 -18.860 1.00 42.84 185 SER A C 1
ATOM 1426 O O . SER A 1 185 ? 1.996 27.872 -17.892 1.00 42.84 185 SER A O 1
ATOM 1428 N N . ASN A 1 186 ? 1.492 27.058 -19.917 1.00 41.72 186 ASN A N 1
ATOM 1429 C CA . ASN A 1 186 ? 0.271 27.869 -20.074 1.00 41.72 186 ASN A CA 1
ATOM 1430 C C . ASN A 1 186 ? -1.034 27.161 -19.668 1.00 41.72 186 ASN A C 1
ATOM 1432 O O . ASN A 1 186 ? -2.075 27.811 -19.610 1.00 41.72 186 ASN A O 1
ATOM 1436 N N . GLN A 1 187 ? -1.005 25.858 -19.365 1.00 46.00 187 GLN A N 1
ATOM 1437 C CA . GLN A 1 187 ? -2.194 25.110 -18.921 1.00 46.00 187 GLN A CA 1
ATOM 1438 C C . GLN A 1 187 ? -2.288 24.946 -17.396 1.00 46.00 187 GLN A C 1
ATOM 1440 O O . GLN A 1 187 ? -3.379 24.742 -16.871 1.00 46.00 187 GLN A O 1
ATOM 1445 N N . ILE A 1 188 ? -1.182 25.107 -16.660 1.00 47.91 188 ILE A N 1
ATOM 1446 C CA . ILE A 1 188 ? -1.167 24.976 -15.191 1.00 47.91 188 ILE A CA 1
ATOM 1447 C C . ILE A 1 188 ? -1.952 26.112 -14.507 1.00 47.91 188 ILE A C 1
ATOM 1449 O O . ILE A 1 188 ? -2.475 25.935 -13.408 1.00 47.91 188 ILE A O 1
ATOM 1453 N N . SER A 1 189 ? -2.109 27.273 -15.146 1.00 47.78 189 SER A N 1
ATOM 1454 C CA . SER A 1 189 ? -2.851 28.412 -14.588 1.00 47.78 189 SER A CA 1
ATOM 1455 C C . SER A 1 189 ? -4.371 28.200 -14.500 1.00 47.78 189 SER A C 1
ATOM 1457 O O . SER A 1 189 ? -5.026 28.967 -13.801 1.00 47.78 189 SER A O 1
ATOM 1459 N N . LYS A 1 190 ? -4.928 27.160 -15.145 1.00 53.91 190 LYS A N 1
ATOM 1460 C CA . LYS A 1 190 ? -6.378 26.868 -15.169 1.00 53.91 190 LYS A CA 1
ATOM 1461 C C . LYS A 1 190 ? -6.818 25.666 -14.322 1.00 53.91 190 LYS A C 1
ATOM 1463 O O . LYS A 1 190 ? -8.009 25.383 -14.279 1.00 53.91 190 LYS A O 1
ATOM 1468 N N . LEU A 1 191 ? -5.891 24.971 -13.664 1.00 55.69 191 LEU A N 1
ATOM 1469 C CA . LEU A 1 191 ? -6.200 23.779 -12.868 1.00 55.69 191 LEU A CA 1
ATOM 1470 C C . LEU A 1 191 ? -6.591 24.140 -11.429 1.00 55.69 191 LEU A C 1
ATOM 1472 O O . LEU A 1 191 ? -5.953 24.999 -10.804 1.00 55.69 191 LEU A O 1
ATOM 1476 N N . SER A 1 192 ? -7.593 23.439 -10.893 1.00 70.31 192 SER A N 1
ATOM 1477 C CA . SER A 1 192 ? -7.929 23.467 -9.465 1.00 70.31 192 SER A CA 1
ATOM 1478 C C . SER A 1 192 ? -6.732 22.989 -8.628 1.00 70.31 192 SER A C 1
ATOM 1480 O O . SER A 1 192 ? -5.873 22.240 -9.101 1.00 70.31 192 SER A O 1
ATOM 1482 N N . GLY A 1 193 ? -6.640 23.439 -7.373 1.00 78.56 193 GLY A N 1
ATOM 1483 C CA . GLY A 1 193 ? -5.514 23.119 -6.487 1.00 78.56 193 GLY A CA 1
ATOM 1484 C C . GLY A 1 193 ? -5.276 21.614 -6.323 1.00 78.56 193 GLY A C 1
ATOM 1485 O O . GLY A 1 193 ? -4.127 21.183 -6.276 1.00 78.56 193 GLY A O 1
ATOM 1486 N N . ASP A 1 194 ? -6.341 20.814 -6.304 1.00 76.81 194 ASP A N 1
ATOM 1487 C CA . ASP A 1 194 ? -6.238 19.358 -6.174 1.00 76.81 194 ASP A CA 1
ATOM 1488 C C . ASP A 1 194 ? -5.820 18.683 -7.495 1.00 76.81 194 ASP A C 1
ATOM 1490 O O . ASP A 1 194 ? -5.023 17.749 -7.482 1.00 76.81 194 ASP A O 1
ATOM 1494 N N . GLU A 1 195 ? -6.217 19.220 -8.651 1.00 78.75 195 GLU A N 1
ATOM 1495 C CA . GLU A 1 195 ? -5.765 18.719 -9.960 1.00 78.75 195 GLU A CA 1
ATOM 1496 C C . GLU A 1 195 ? -4.262 18.947 -10.172 1.00 78.75 195 GLU A C 1
ATOM 1498 O O . GLU A 1 195 ? -3.572 18.096 -10.738 1.00 78.75 195 GLU A O 1
ATOM 1503 N N . LYS A 1 196 ? -3.735 20.079 -9.682 1.00 82.38 196 LYS A N 1
ATOM 1504 C CA . LYS A 1 196 ? -2.289 20.358 -9.679 1.00 82.38 196 LYS A CA 1
ATOM 1505 C C . LYS A 1 196 ? -1.530 19.328 -8.853 1.00 82.38 196 LYS A C 1
ATOM 1507 O O . LYS A 1 196 ? -0.548 18.781 -9.341 1.00 82.38 196 LYS A O 1
ATOM 1512 N N . LYS A 1 197 ? -2.021 19.011 -7.651 1.00 85.00 197 LYS A N 1
ATOM 1513 C CA . LYS A 1 197 ? -1.409 17.990 -6.788 1.00 85.00 197 LYS A CA 1
ATOM 1514 C C . LYS A 1 197 ? -1.374 16.627 -7.470 1.00 85.00 197 LYS A C 1
ATOM 1516 O O . LYS A 1 197 ? -0.329 15.986 -7.449 1.00 85.00 197 LYS A O 1
ATOM 1521 N N . ILE A 1 198 ? -2.465 16.201 -8.117 1.00 83.75 198 ILE A N 1
ATOM 1522 C CA . ILE A 1 198 ? -2.456 14.907 -8.817 1.00 83.75 198 ILE A CA 1
ATOM 1523 C C . ILE A 1 198 ? -1.442 14.916 -9.969 1.00 83.75 198 ILE A C 1
ATOM 1525 O O . ILE A 1 198 ? -0.674 13.970 -10.129 1.00 83.75 198 ILE A O 1
ATOM 1529 N N . GLN A 1 199 ? -1.388 15.998 -10.748 1.00 83.44 199 GLN A N 1
ATOM 1530 C CA . GLN A 1 199 ? -0.391 16.149 -11.809 1.00 83.44 199 GLN A CA 1
ATOM 1531 C C . GLN A 1 199 ? 1.045 16.090 -11.280 1.00 83.44 199 GLN A C 1
ATOM 1533 O O . GLN A 1 199 ? 1.898 15.462 -11.905 1.00 83.44 199 GLN A O 1
ATOM 1538 N N . ASP A 1 200 ? 1.317 16.715 -10.139 1.00 87.81 200 ASP A N 1
ATOM 1539 C CA . ASP A 1 200 ? 2.641 16.700 -9.523 1.00 87.81 200 ASP A CA 1
ATOM 1540 C C . ASP A 1 200 ? 3.010 15.300 -9.013 1.00 87.81 200 ASP A C 1
ATOM 1542 O O . ASP A 1 200 ? 4.130 14.847 -9.255 1.00 87.81 200 ASP A O 1
ATOM 1546 N N . ILE A 1 201 ? 2.058 14.573 -8.415 1.00 86.94 201 ILE A N 1
ATOM 1547 C CA . ILE A 1 201 ? 2.225 13.169 -8.003 1.00 86.94 201 ILE A CA 1
ATOM 1548 C C . ILE A 1 201 ? 2.553 12.287 -9.216 1.00 86.94 201 ILE A C 1
ATOM 1550 O O . ILE A 1 201 ? 3.535 11.545 -9.194 1.00 86.94 201 ILE A O 1
ATOM 1554 N N . ILE A 1 202 ? 1.793 12.411 -10.311 1.00 86.12 202 ILE A N 1
ATOM 1555 C CA . ILE A 1 202 ? 2.030 11.649 -11.547 1.00 86.12 202 ILE A CA 1
ATOM 1556 C C . ILE A 1 202 ? 3.399 11.985 -12.147 1.00 86.12 202 ILE A C 1
ATOM 1558 O O . ILE A 1 202 ? 4.143 11.085 -12.534 1.00 86.12 202 ILE A O 1
ATOM 1562 N N . LYS A 1 203 ? 3.756 13.273 -12.241 1.00 87.94 203 LYS A N 1
ATOM 1563 C CA . LYS A 1 203 ? 5.049 13.704 -12.796 1.00 87.94 203 LYS A CA 1
ATOM 1564 C C . LYS A 1 203 ? 6.219 13.183 -11.974 1.00 87.94 203 LYS A C 1
ATOM 1566 O O . LYS A 1 203 ? 7.189 12.708 -12.558 1.00 87.94 203 LYS A O 1
ATOM 1571 N N . LYS A 1 204 ? 6.124 13.274 -10.647 1.00 90.19 204 LYS A N 1
ATOM 1572 C CA . LYS A 1 204 ? 7.135 12.754 -9.727 1.00 90.19 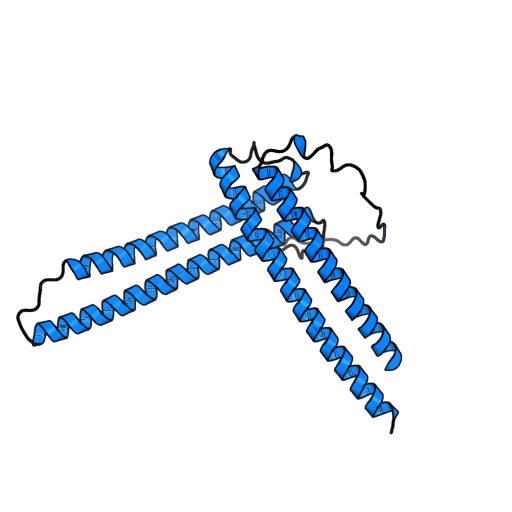204 LYS A CA 1
ATOM 1573 C C . LYS A 1 204 ? 7.302 11.248 -9.918 1.00 90.19 204 LYS A C 1
ATOM 1575 O O . LYS A 1 204 ? 8.408 10.800 -10.188 1.00 90.19 204 LYS A O 1
ATOM 1580 N N . ALA A 1 205 ? 6.201 10.500 -9.899 1.00 87.69 205 ALA A N 1
ATOM 1581 C CA . ALA A 1 205 ? 6.236 9.052 -10.057 1.00 87.69 205 ALA A CA 1
ATOM 1582 C C . ALA A 1 205 ? 6.808 8.622 -11.426 1.00 87.69 205 ALA A C 1
ATOM 1584 O O . ALA A 1 205 ? 7.616 7.702 -11.491 1.00 87.69 205 ALA A O 1
ATOM 1585 N N . LYS A 1 206 ? 6.485 9.341 -12.513 1.00 88.06 206 LYS A N 1
ATOM 1586 C CA . LYS A 1 206 ? 7.095 9.121 -13.840 1.00 88.06 206 LYS A CA 1
ATOM 1587 C C . LYS A 1 206 ? 8.599 9.410 -13.865 1.00 88.06 206 LYS A C 1
ATOM 1589 O O . LYS A 1 206 ? 9.348 8.700 -14.530 1.00 88.06 206 LYS A O 1
ATOM 1594 N N . ALA A 1 207 ? 9.045 10.469 -13.191 1.00 88.69 207 ALA A N 1
ATOM 1595 C CA . ALA A 1 207 ? 10.462 10.818 -13.129 1.00 88.69 207 ALA A CA 1
ATOM 1596 C C . ALA A 1 207 ? 11.270 9.782 -12.332 1.00 88.69 207 ALA A C 1
ATOM 1598 O O . ALA A 1 207 ? 12.366 9.404 -12.755 1.00 88.69 207 ALA A O 1
ATOM 1599 N N . ASP A 1 208 ? 10.713 9.313 -11.215 1.00 88.50 208 ASP A N 1
ATOM 1600 C CA . ASP A 1 208 ? 11.346 8.317 -10.354 1.00 88.50 208 ASP A CA 1
ATOM 1601 C C . ASP A 1 208 ? 11.443 6.949 -11.061 1.00 88.50 208 ASP A C 1
ATOM 1603 O O . ASP A 1 208 ? 12.535 6.372 -11.116 1.00 88.50 208 ASP A O 1
ATOM 1607 N N . ASP A 1 209 ? 10.365 6.486 -11.714 1.00 88.62 209 ASP A N 1
ATOM 1608 C CA . ASP A 1 209 ? 10.379 5.251 -12.517 1.00 88.62 209 ASP A CA 1
ATOM 1609 C C . ASP A 1 209 ? 11.415 5.328 -13.650 1.00 88.62 209 ASP A C 1
ATOM 1611 O O . ASP A 1 209 ? 12.268 4.446 -13.772 1.00 88.62 209 ASP A O 1
ATOM 1615 N N . ALA A 1 210 ? 11.451 6.430 -14.411 1.00 88.94 210 ALA A N 1
ATOM 1616 C CA . ALA A 1 210 ? 12.425 6.608 -15.491 1.00 88.94 210 ALA A CA 1
ATOM 1617 C C . ALA A 1 210 ? 13.881 6.499 -14.998 1.00 88.94 210 ALA A C 1
ATOM 1619 O O . ALA A 1 210 ? 14.743 5.915 -15.666 1.00 88.94 210 ALA A O 1
ATOM 1620 N N . LEU A 1 211 ? 14.168 7.034 -13.809 1.00 91.06 211 LEU A N 1
ATOM 1621 C CA . LEU A 1 211 ? 15.486 6.959 -13.188 1.00 91.06 211 LEU A CA 1
ATOM 1622 C C . LEU A 1 211 ? 15.826 5.526 -12.746 1.00 91.06 211 LEU A C 1
ATOM 1624 O O . LEU A 1 211 ? 16.968 5.083 -12.931 1.00 91.06 211 LEU A O 1
ATOM 1628 N N . ILE A 1 212 ? 14.859 4.776 -12.211 1.00 90.56 212 ILE A N 1
ATOM 1629 C CA . ILE A 1 212 ? 15.050 3.361 -11.869 1.00 90.56 212 ILE A CA 1
ATOM 1630 C C . ILE A 1 212 ? 15.268 2.517 -13.129 1.00 90.56 212 ILE A C 1
ATOM 1632 O O . ILE A 1 212 ? 16.230 1.738 -13.172 1.00 90.56 212 ILE A O 1
ATOM 1636 N N . GLN A 1 213 ? 14.466 2.703 -14.182 1.00 90.06 213 GLN A N 1
ATOM 1637 C CA . GLN A 1 213 ? 14.644 1.972 -15.440 1.00 90.06 213 GLN A CA 1
ATOM 1638 C C . GLN A 1 213 ? 16.016 2.261 -16.061 1.00 90.06 213 GLN A C 1
ATOM 1640 O O . GLN A 1 213 ? 16.725 1.329 -16.447 1.00 90.06 213 GLN A O 1
ATOM 1645 N N . GLN A 1 214 ? 16.478 3.517 -16.046 1.00 92.81 214 GLN A N 1
ATOM 1646 C CA . GLN A 1 214 ? 17.820 3.870 -16.521 1.00 92.81 214 GLN A CA 1
ATOM 1647 C C . GLN A 1 214 ? 18.927 3.143 -15.733 1.00 92.81 214 GLN A C 1
ATOM 1649 O O . GLN A 1 214 ? 19.910 2.662 -16.315 1.00 92.81 214 GLN A O 1
ATOM 1654 N N . ARG A 1 215 ? 18.793 3.042 -14.403 1.00 92.94 215 ARG A N 1
ATOM 1655 C CA . ARG A 1 215 ? 19.741 2.300 -13.554 1.00 92.94 215 ARG A CA 1
ATOM 1656 C C . ARG A 1 215 ? 19.728 0.806 -13.876 1.00 92.94 215 ARG A C 1
ATOM 1658 O O . ARG A 1 215 ? 20.803 0.210 -13.997 1.00 92.94 215 ARG A O 1
ATOM 1665 N N . LYS A 1 216 ? 18.545 0.211 -14.058 1.00 91.81 216 LYS A N 1
ATOM 1666 C CA . LYS A 1 216 ? 18.384 -1.199 -14.452 1.00 91.81 216 LYS A CA 1
ATOM 1667 C C . LYS A 1 216 ? 19.009 -1.475 -15.813 1.00 91.81 216 LYS A C 1
ATOM 1669 O O . LYS A 1 216 ? 19.755 -2.441 -15.954 1.00 91.81 216 LYS A O 1
ATOM 1674 N N . GLU A 1 217 ? 18.774 -0.617 -16.800 1.00 93.50 217 GLU A N 1
ATOM 1675 C CA . GLU A 1 217 ? 19.379 -0.748 -18.125 1.00 93.50 217 GLU A CA 1
ATOM 1676 C C . GLU A 1 217 ? 20.904 -0.710 -18.077 1.00 93.50 217 GLU A C 1
ATOM 1678 O O . GLU A 1 217 ? 21.555 -1.546 -18.704 1.00 93.50 217 GLU A O 1
ATOM 1683 N N . ARG A 1 218 ? 21.492 0.217 -17.309 1.00 94.31 218 ARG A N 1
ATOM 1684 C CA . ARG A 1 218 ? 22.951 0.290 -17.144 1.00 94.31 218 ARG A CA 1
ATOM 1685 C C . ARG A 1 218 ? 23.511 -1.030 -16.609 1.00 94.31 218 ARG A C 1
ATOM 1687 O O . ARG A 1 218 ? 24.470 -1.553 -17.170 1.00 94.31 218 ARG A O 1
ATOM 1694 N N . LYS A 1 219 ? 22.866 -1.593 -15.585 1.00 92.81 219 LYS A N 1
ATOM 1695 C CA . LYS A 1 219 ? 23.233 -2.889 -14.996 1.00 92.81 219 LYS A CA 1
ATOM 1696 C C . LYS A 1 219 ? 23.052 -4.052 -15.977 1.00 92.81 219 LYS A C 1
ATOM 1698 O O . LYS A 1 219 ? 23.909 -4.926 -16.056 1.00 92.81 219 LYS A O 1
ATOM 1703 N N . ARG A 1 220 ? 21.980 -4.057 -16.777 1.00 93.19 220 ARG A N 1
ATOM 1704 C CA . ARG A 1 220 ? 21.753 -5.071 -17.825 1.00 93.19 220 ARG A CA 1
ATOM 1705 C C . ARG A 1 220 ? 22.831 -5.025 -18.913 1.00 93.19 220 ARG A C 1
ATOM 1707 O O . ARG A 1 220 ? 23.304 -6.078 -19.330 1.00 93.19 220 ARG A O 1
ATOM 1714 N N . ARG A 1 221 ? 23.263 -3.829 -19.334 1.00 94.06 221 ARG A N 1
ATOM 1715 C CA . ARG A 1 221 ? 24.379 -3.661 -20.288 1.00 94.06 221 ARG A CA 1
ATOM 1716 C C . ARG A 1 221 ? 25.703 -4.161 -19.705 1.00 94.06 221 ARG A C 1
ATOM 1718 O O . ARG A 1 221 ? 26.477 -4.794 -20.416 1.00 94.06 221 ARG A O 1
ATOM 1725 N N . GLU A 1 222 ? 25.943 -3.923 -18.417 1.00 93.00 222 GLU A N 1
ATOM 1726 C CA . GLU A 1 222 ? 27.122 -4.435 -17.709 1.00 93.00 222 GLU A CA 1
ATOM 1727 C C . GLU A 1 222 ? 27.131 -5.969 -17.641 1.00 93.00 222 GLU A C 1
ATOM 1729 O O . GLU A 1 222 ? 28.142 -6.587 -17.969 1.00 93.00 222 GLU A O 1
ATOM 1734 N N . ILE A 1 223 ? 25.990 -6.594 -17.322 1.00 91.56 223 ILE A N 1
ATOM 1735 C CA . ILE A 1 223 ? 25.840 -8.057 -17.388 1.00 91.56 223 ILE A CA 1
ATOM 1736 C C . ILE A 1 223 ? 26.148 -8.569 -18.798 1.00 91.56 223 ILE A C 1
ATOM 1738 O O . ILE A 1 223 ? 26.919 -9.515 -18.933 1.00 91.56 223 ILE A O 1
ATOM 1742 N N . ALA A 1 224 ? 25.581 -7.947 -19.838 1.00 93.06 224 ALA A N 1
ATOM 1743 C CA . ALA A 1 224 ? 25.786 -8.380 -21.220 1.00 93.06 224 ALA A CA 1
ATOM 1744 C C . ALA A 1 224 ? 27.271 -8.332 -21.622 1.00 93.06 224 ALA A C 1
ATOM 1746 O O . ALA A 1 224 ? 27.776 -9.269 -22.239 1.00 93.06 224 ALA A O 1
ATOM 1747 N N . ARG A 1 225 ? 27.994 -7.285 -21.204 1.00 93.06 225 ARG A N 1
ATOM 1748 C CA . ARG A 1 225 ? 29.444 -7.175 -21.405 1.00 93.06 225 ARG A CA 1
ATOM 1749 C C . ARG A 1 225 ? 30.207 -8.289 -20.682 1.00 93.06 225 ARG A C 1
ATOM 1751 O O . ARG A 1 225 ? 31.027 -8.962 -21.297 1.00 93.06 225 ARG A O 1
ATOM 1758 N N . LEU A 1 226 ? 29.921 -8.521 -19.401 1.00 89.12 226 LEU A N 1
ATOM 1759 C CA . LEU A 1 226 ? 30.589 -9.572 -18.623 1.00 89.12 226 LEU A CA 1
ATOM 1760 C C . LEU A 1 226 ? 30.304 -10.975 -19.180 1.00 89.12 226 LEU A C 1
ATOM 1762 O O . LEU A 1 226 ? 31.169 -11.841 -19.124 1.00 89.12 226 LEU A O 1
ATOM 1766 N N . GLN A 1 227 ? 29.114 -11.207 -19.741 1.00 89.81 227 GLN A N 1
ATOM 1767 C CA . GLN A 1 227 ? 28.767 -12.467 -20.405 1.00 89.81 227 GLN A CA 1
ATOM 1768 C C . GLN A 1 227 ? 29.559 -12.692 -21.700 1.00 89.81 227 GLN A C 1
ATOM 1770 O O . GLN A 1 227 ? 29.969 -13.824 -21.964 1.00 89.81 227 GLN A O 1
ATOM 1775 N N . GLN A 1 228 ? 29.824 -11.633 -22.474 1.00 89.69 228 GLN A N 1
ATOM 1776 C CA . GLN A 1 228 ? 30.711 -11.707 -23.641 1.00 89.69 228 GLN A CA 1
ATOM 1777 C C . GLN A 1 228 ? 32.153 -12.048 -23.241 1.00 89.69 228 GLN A C 1
ATOM 1779 O O . GLN A 1 228 ? 32.800 -12.817 -23.934 1.00 89.69 228 GLN A O 1
ATOM 1784 N N . GLU A 1 229 ? 32.637 -11.548 -22.100 1.00 83.31 229 GLU A N 1
ATOM 1785 C CA . GLU A 1 229 ? 33.981 -11.858 -21.579 1.00 83.31 229 GLU A CA 1
ATOM 1786 C C . GLU A 1 229 ? 34.105 -13.289 -21.003 1.00 83.31 229 GLU A C 1
ATOM 1788 O O . GLU A 1 229 ? 35.213 -13.794 -20.820 1.00 83.31 229 GLU A O 1
ATOM 1793 N N . ILE A 1 230 ? 32.982 -13.946 -20.678 1.00 82.69 230 ILE A N 1
ATOM 1794 C CA . ILE A 1 230 ? 32.942 -15.342 -20.196 1.00 82.69 230 ILE A CA 1
ATOM 1795 C C . ILE A 1 230 ? 32.878 -16.350 -21.352 1.00 82.69 230 ILE A C 1
ATOM 1797 O O . ILE A 1 230 ? 33.316 -17.494 -21.165 1.00 82.69 230 ILE A O 1
ATOM 1801 N N . SER A 1 231 ? 32.310 -15.950 -22.494 1.00 71.50 231 SER A N 1
ATOM 1802 C CA . SER A 1 231 ? 32.119 -16.799 -23.681 1.00 71.50 231 SER A CA 1
ATOM 1803 C C . SER A 1 231 ? 33.464 -17.098 -24.334 1.00 71.50 231 SER A C 1
ATOM 1805 O O . SER A 1 231 ? 33.849 -18.291 -24.324 1.00 71.50 231 SER A O 1
#

Secondary structure (DSSP, 8-state):
-HHHHHHHHHHHHHHHHHHHHHHHHHHHHHHHHHHHHHHHHHHHHHHHHH-GGGS-GGGGGGHHHHHHHHHHHHHHHHHHHHHHHHHHHHHHHHHHHHHTPPPP-SHHHHHHHHHHHHHHHHHHHHHHHHHHHHHHHHHHHHHHHHHHHHHHHHT------SS------------------S-GGGTGGGS-HHHHHHHHHHHHHHHHHHHHHHHHHHHHHHHHHHHHHH-

Organism: Fistulifera solaris (NCBI:txid1519565)

Foldseek 3Di:
DVLVVLLVVLVVVLVVLVVVLVVLVVVLLVLLLVLLLLLLVLVVVCCVVPNLVPDDCLCPPCSVVLVVLSVVLVVVLVVLVVVLVVLVVVLVVLVVVLVPDDDDPDPVSVVVNVVVVVVSVVSSVVSVVVSVVSVVVNSVSSSVSSNVSLCVSVVVPPDPPPPDDDDDDDDDDDDDDDDDPDDDPPCLVPDDPSRVVNVVSSVVSVVSSVVSVVSSVVSVVVSVVSVVVSD

pLDDT: mean 80.73, std 18.8, range [28.58, 96.31]